Protein AF-A0A9D1YDI5-F1 (afdb_monomer_lite)

Structure (mmCIF, N/CA/C/O backbone):
data_AF-A0A9D1YDI5-F1
#
_entry.id   AF-A0A9D1YDI5-F1
#
loop_
_atom_site.group_PDB
_atom_site.id
_atom_site.type_symbol
_atom_site.label_atom_id
_atom_site.label_alt_id
_atom_site.label_comp_id
_atom_site.label_asym_id
_atom_site.label_entity_id
_atom_site.label_seq_id
_atom_site.pdbx_PDB_ins_code
_atom_site.Cartn_x
_atom_site.Cartn_y
_atom_site.Cartn_z
_atom_site.occupancy
_atom_site.B_iso_or_equiv
_atom_site.auth_seq_id
_atom_site.auth_comp_id
_atom_site.auth_asym_id
_atom_site.auth_atom_id
_atom_site.pdbx_PDB_model_num
ATOM 1 N N . GLN A 1 1 ? 0.842 -16.004 -29.247 1.00 74.31 1 GLN A N 1
ATOM 2 C CA . GLN A 1 1 ? 0.035 -15.748 -30.464 1.00 74.31 1 GLN A CA 1
ATOM 3 C C . GLN A 1 1 ? -0.583 -17.039 -31.002 1.00 74.31 1 GLN A C 1
ATOM 5 O O . GLN A 1 1 ? -1.794 -17.055 -31.168 1.00 74.31 1 GLN A O 1
ATOM 10 N N . ILE A 1 2 ? 0.192 -18.125 -31.154 1.00 81.88 2 ILE A N 1
ATOM 11 C CA . ILE A 1 2 ? -0.298 -19.448 -31.604 1.00 81.88 2 ILE A CA 1
ATOM 12 C C . ILE A 1 2 ? -1.486 -19.961 -30.780 1.00 81.88 2 ILE A C 1
ATOM 14 O O . ILE A 1 2 ? -2.523 -20.282 -31.344 1.00 81.88 2 ILE A O 1
ATOM 18 N N . SER A 1 3 ? -1.394 -19.921 -29.447 1.00 82.94 3 SER A N 1
ATOM 19 C CA . SER A 1 3 ? -2.496 -20.338 -28.564 1.00 82.94 3 SER A CA 1
ATOM 20 C C . SER A 1 3 ? -3.807 -19.572 -28.811 1.00 82.94 3 SER A C 1
ATOM 22 O O . SER A 1 3 ? -4.867 -20.183 -28.880 1.00 82.94 3 SER A O 1
ATOM 24 N N . ASN A 1 4 ? -3.753 -18.253 -29.033 1.00 85.00 4 ASN A N 1
ATOM 25 C CA . ASN A 1 4 ? -4.958 -17.466 -29.326 1.00 85.00 4 ASN A CA 1
ATOM 26 C C . ASN A 1 4 ? -5.521 -17.789 -30.719 1.00 85.00 4 ASN A C 1
ATOM 28 O O . ASN A 1 4 ? -6.734 -17.803 -30.903 1.00 85.00 4 ASN A O 1
ATOM 32 N N . ALA A 1 5 ? -4.649 -18.067 -31.690 1.00 84.38 5 ALA A N 1
ATOM 33 C CA . ALA A 1 5 ? -5.043 -18.472 -33.035 1.00 84.38 5 ALA A CA 1
ATOM 34 C C . ALA A 1 5 ? -5.681 -19.873 -33.055 1.00 84.38 5 ALA A C 1
ATOM 36 O O . ALA A 1 5 ? -6.636 -20.091 -33.800 1.00 84.38 5 ALA A O 1
ATOM 37 N N . ALA A 1 6 ? -5.187 -20.793 -32.222 1.00 87.88 6 ALA A N 1
ATOM 38 C CA . ALA A 1 6 ? -5.774 -22.114 -32.016 1.00 87.88 6 ALA A CA 1
ATOM 39 C C . ALA A 1 6 ? -7.117 -22.011 -31.282 1.00 87.88 6 ALA A C 1
ATOM 41 O O . ALA A 1 6 ? -8.089 -22.627 -31.704 1.00 87.88 6 ALA A O 1
ATOM 42 N N . LEU A 1 7 ? -7.210 -21.167 -30.248 1.00 87.69 7 LEU A N 1
ATOM 43 C CA . LEU A 1 7 ? -8.457 -20.929 -29.518 1.00 87.69 7 LEU A CA 1
ATOM 44 C C . LEU A 1 7 ? -9.561 -20.360 -30.422 1.00 87.69 7 LEU A C 1
ATOM 46 O O . LEU A 1 7 ? -10.699 -20.808 -30.369 1.00 87.69 7 LEU A O 1
ATOM 50 N N . ALA A 1 8 ? -9.237 -19.385 -31.275 1.00 85.25 8 ALA A N 1
ATOM 51 C CA . ALA A 1 8 ? -10.220 -18.806 -32.191 1.00 85.25 8 ALA A CA 1
ATOM 52 C C . ALA A 1 8 ? -10.816 -19.859 -33.145 1.00 85.25 8 ALA A C 1
ATOM 54 O O . ALA A 1 8 ? -12.008 -19.823 -33.439 1.00 85.25 8 ALA A O 1
ATOM 55 N N . ARG A 1 9 ? -9.998 -20.818 -33.592 1.00 87.75 9 ARG A N 1
ATOM 56 C CA . ARG A 1 9 ? -10.434 -21.929 -34.446 1.00 87.75 9 ARG A CA 1
ATOM 57 C C . ARG A 1 9 ? -11.166 -23.006 -33.661 1.00 87.75 9 ARG A C 1
ATOM 59 O O . ARG A 1 9 ? -12.155 -23.528 -34.158 1.00 87.75 9 ARG A O 1
ATOM 66 N N . SER A 1 10 ? -10.753 -23.297 -32.427 1.00 88.50 10 SER A N 1
ATOM 67 C CA . SER A 1 10 ? -11.439 -24.286 -31.593 1.00 88.50 10 SER A CA 1
ATOM 68 C C . SER A 1 10 ? -12.870 -23.857 -31.266 1.00 88.50 10 SER A C 1
ATOM 70 O O . SER A 1 10 ? -13.772 -24.688 -31.280 1.00 88.50 10 SER A O 1
ATOM 72 N N . VAL A 1 11 ? -13.104 -22.555 -31.075 1.00 88.56 11 VAL A N 1
ATOM 73 C CA . VAL A 1 11 ? -14.459 -22.009 -30.917 1.00 88.56 11 VAL A CA 1
ATOM 74 C C . VAL A 1 11 ? -15.347 -22.357 -32.112 1.00 88.56 11 VAL A C 1
ATOM 76 O O . VAL A 1 11 ? -16.484 -22.757 -31.905 1.00 88.56 11 VAL A O 1
ATOM 79 N N . ILE A 1 12 ? -14.830 -22.284 -33.341 1.00 87.38 12 ILE A N 1
ATOM 80 C CA . ILE A 1 12 ? -15.575 -22.660 -34.553 1.00 87.38 12 ILE A CA 1
ATOM 81 C C . ILE A 1 12 ? -15.715 -24.188 -34.649 1.00 87.38 12 ILE A C 1
ATOM 83 O O . ILE A 1 12 ? -16.811 -24.699 -34.851 1.00 87.38 12 ILE A O 1
ATOM 87 N N . ALA A 1 13 ? -14.621 -24.927 -34.445 1.00 88.12 13 ALA A N 1
ATOM 88 C CA . ALA A 1 13 ? -14.544 -26.390 -34.536 1.00 88.12 13 ALA A CA 1
ATOM 89 C C . ALA A 1 13 ? -15.562 -27.136 -33.653 1.00 88.12 13 ALA A C 1
ATOM 91 O O . ALA A 1 13 ? -16.022 -28.232 -34.007 1.00 88.12 13 ALA A O 1
ATOM 92 N N . TYR A 1 14 ? -15.886 -26.550 -32.498 1.00 87.25 14 TYR A N 1
ATOM 93 C CA . TYR A 1 14 ? -16.774 -27.117 -31.483 1.00 87.25 14 TYR A CA 1
ATOM 94 C C . TYR A 1 14 ? -18.086 -26.339 -31.308 1.00 87.25 14 TYR A C 1
ATOM 96 O O . TYR A 1 14 ? -18.857 -26.660 -30.409 1.00 87.25 14 TYR A O 1
ATOM 104 N N . ASN A 1 15 ? -18.377 -25.353 -32.160 1.00 86.25 15 ASN A N 1
ATOM 105 C CA . ASN A 1 15 ? -19.683 -24.700 -32.168 1.00 86.25 15 ASN A CA 1
ATOM 106 C C . ASN A 1 15 ? -20.681 -25.543 -32.971 1.00 86.25 15 ASN A C 1
ATOM 108 O O . ASN A 1 15 ? -20.589 -25.613 -34.193 1.00 86.25 15 ASN A O 1
ATOM 112 N N . GLU A 1 16 ? -21.645 -26.170 -32.299 1.00 84.25 16 GLU A N 1
ATOM 113 C CA . GLU A 1 16 ? -22.657 -27.035 -32.924 1.00 84.25 16 GLU A CA 1
ATOM 114 C C . GLU A 1 16 ? -23.528 -26.314 -33.963 1.00 84.25 16 GLU A C 1
ATOM 116 O O . GLU A 1 16 ? -23.987 -26.956 -34.907 1.00 84.25 16 GLU A O 1
ATOM 121 N N . ASN A 1 17 ? -23.666 -24.990 -33.853 1.00 84.94 17 ASN A N 1
ATOM 122 C CA . ASN A 1 17 ? -24.442 -24.162 -34.778 1.00 84.94 17 ASN A CA 1
ATOM 123 C C . ASN A 1 17 ? -23.665 -23.788 -36.058 1.00 84.94 17 ASN A C 1
ATOM 125 O O . ASN A 1 17 ? -24.221 -23.178 -36.968 1.00 84.94 17 ASN A O 1
ATOM 129 N N . SER A 1 18 ? -22.376 -24.140 -36.154 1.00 83.75 18 SER A N 1
ATOM 130 C CA . SER A 1 18 ? -21.551 -23.891 -37.346 1.00 83.75 18 SER A CA 1
ATOM 131 C C . SER A 1 18 ? -21.699 -24.990 -38.406 1.00 83.75 18 SER A C 1
ATOM 133 O O . SER A 1 18 ? -21.933 -26.162 -38.096 1.00 83.75 18 SER A O 1
ATOM 135 N N . GLN A 1 19 ? -21.496 -24.626 -39.677 1.00 88.75 19 GLN A N 1
ATOM 136 C CA . GLN A 1 19 ? -21.582 -25.558 -40.807 1.00 88.75 19 GLN A CA 1
ATOM 137 C C . GLN A 1 19 ? -20.583 -26.717 -40.661 1.00 88.75 19 GLN A C 1
ATOM 139 O O . GLN A 1 19 ? -19.462 -26.535 -40.187 1.00 88.75 19 GLN A O 1
ATOM 144 N N . ALA A 1 20 ? -20.974 -27.928 -41.073 1.00 88.19 20 ALA A N 1
ATOM 145 C CA . ALA A 1 20 ? -20.161 -29.134 -40.876 1.00 88.19 20 ALA A CA 1
ATOM 146 C C . ALA A 1 20 ? -18.769 -29.042 -41.529 1.00 88.19 20 ALA A C 1
ATOM 148 O O . ALA A 1 20 ? -17.781 -29.419 -40.901 1.00 88.19 20 ALA A O 1
ATOM 149 N N . GLU A 1 21 ? -18.686 -28.485 -42.740 1.00 89.25 21 GLU A N 1
ATOM 150 C CA . GLU A 1 21 ? -17.420 -28.277 -43.458 1.00 89.25 21 GLU A CA 1
ATOM 151 C C . GLU A 1 21 ? -16.504 -27.288 -42.726 1.00 89.25 21 GLU A C 1
ATOM 153 O O . GLU A 1 21 ? -15.317 -27.552 -42.540 1.00 89.25 21 GLU A O 1
ATOM 158 N N . GLU A 1 22 ? -17.060 -26.182 -42.223 1.00 86.25 22 GLU A N 1
ATOM 159 C CA . GLU A 1 22 ? -16.294 -25.184 -41.471 1.00 86.25 22 GLU A CA 1
ATOM 160 C C . GLU A 1 22 ? -15.774 -25.734 -40.143 1.00 86.25 22 GLU A C 1
ATOM 162 O O . GLU A 1 22 ? -14.654 -25.417 -39.742 1.00 86.25 22 GLU A O 1
ATOM 167 N N . ARG A 1 23 ? -16.565 -26.580 -39.470 1.00 89.25 23 ARG A N 1
ATOM 168 C CA . ARG A 1 23 ? -16.128 -27.269 -38.251 1.00 89.25 23 ARG A CA 1
ATOM 169 C C . ARG A 1 23 ? -14.977 -28.218 -38.537 1.00 89.25 23 ARG A C 1
ATOM 171 O O . ARG A 1 23 ? -14.012 -28.221 -37.778 1.00 89.25 23 ARG A O 1
ATOM 178 N N . GLN A 1 24 ? -15.068 -29.004 -39.608 1.00 90.75 24 GLN A N 1
ATOM 179 C CA . GLN A 1 24 ? -14.020 -29.952 -39.980 1.00 90.75 24 GLN A CA 1
ATOM 180 C C . GLN A 1 24 ? -12.715 -29.228 -40.330 1.00 90.75 24 GLN A C 1
ATOM 182 O O . GLN A 1 24 ? -11.676 -29.548 -39.758 1.00 90.75 24 GLN A O 1
ATOM 187 N N . GLN A 1 25 ? -12.787 -28.181 -41.156 1.00 89.88 25 GLN A N 1
ATOM 188 C CA . GLN A 1 25 ? -11.622 -27.358 -41.473 1.00 89.88 25 GLN A CA 1
ATOM 189 C C . GLN A 1 25 ? -11.006 -26.743 -40.207 1.00 89.88 25 GLN A C 1
ATOM 191 O O . GLN A 1 25 ? -9.796 -26.790 -40.003 1.00 89.88 25 GLN A O 1
ATOM 196 N N . ALA A 1 26 ? -11.832 -26.189 -39.317 1.00 88.38 26 ALA A N 1
ATOM 197 C CA . ALA A 1 26 ? -11.341 -25.599 -38.079 1.00 88.38 26 ALA A CA 1
ATOM 198 C C . ALA A 1 26 ? -10.681 -26.634 -37.148 1.00 88.38 26 ALA A C 1
ATOM 200 O O . ALA A 1 26 ? -9.719 -26.288 -36.465 1.00 88.38 26 ALA A O 1
ATOM 201 N N . ARG A 1 27 ? -11.146 -27.894 -37.127 1.00 90.88 27 ARG A N 1
ATOM 202 C CA . ARG A 1 27 ? -10.504 -28.990 -36.373 1.00 90.88 27 ARG A CA 1
ATOM 203 C C . ARG A 1 27 ? -9.116 -29.303 -36.916 1.00 90.88 27 ARG A C 1
ATOM 205 O O . ARG A 1 27 ? -8.163 -29.302 -36.144 1.00 90.88 27 ARG A O 1
ATOM 212 N N . GLU A 1 28 ? -8.994 -29.474 -38.228 1.00 92.56 28 GLU A N 1
ATOM 213 C CA . GLU A 1 28 ? -7.713 -29.739 -38.895 1.00 92.56 28 GLU A CA 1
ATOM 214 C C . GLU A 1 28 ? -6.712 -28.599 -38.665 1.00 92.56 28 GLU A C 1
ATOM 216 O O . GLU A 1 28 ? -5.538 -28.831 -38.365 1.00 92.56 28 GLU A O 1
ATOM 221 N N . GLU A 1 29 ? -7.175 -27.347 -38.720 1.00 90.44 29 GLU A N 1
ATOM 222 C CA . GLU A 1 29 ? -6.331 -26.188 -38.424 1.00 90.44 29 GLU A CA 1
ATOM 223 C C . GLU A 1 29 ? -5.912 -26.135 -36.940 1.00 90.44 29 GLU A C 1
ATOM 225 O O . GLU A 1 29 ? -4.788 -25.731 -36.640 1.00 90.44 29 GLU A O 1
ATOM 230 N N . VAL A 1 30 ? -6.769 -26.553 -35.998 1.00 90.12 30 VAL A N 1
ATOM 231 C CA . VAL A 1 30 ? -6.418 -26.648 -34.565 1.00 90.12 30 VAL A CA 1
ATOM 232 C C . VAL A 1 30 ? -5.377 -27.738 -34.320 1.00 90.12 30 VAL A C 1
ATOM 234 O O . VAL A 1 30 ? -4.401 -27.488 -33.613 1.00 90.12 30 VAL A O 1
ATOM 237 N N . GLU A 1 31 ? -5.553 -28.920 -34.910 1.00 92.12 31 GLU A N 1
ATOM 238 C CA . GLU A 1 31 ? -4.596 -30.029 -34.814 1.00 92.12 31 GLU A CA 1
ATOM 239 C C . GLU A 1 31 ? -3.239 -29.635 -35.401 1.00 92.12 31 GLU A C 1
ATOM 241 O O . GLU A 1 31 ? -2.196 -29.817 -34.768 1.00 92.12 31 GLU A O 1
ATOM 246 N N . THR A 1 32 ? -3.256 -28.987 -36.567 1.00 91.62 32 THR A N 1
ATOM 247 C CA . THR A 1 32 ? -2.043 -28.478 -37.210 1.00 91.62 32 THR A CA 1
ATOM 248 C C . THR A 1 32 ? -1.345 -27.447 -36.325 1.00 91.62 32 THR A C 1
ATOM 250 O O . THR A 1 32 ? -0.137 -27.531 -36.107 1.00 91.62 32 THR A O 1
ATOM 253 N N . LEU A 1 33 ? -2.087 -26.503 -35.739 1.00 90.19 33 LEU A N 1
ATOM 254 C CA . LEU A 1 33 ? -1.522 -25.526 -34.808 1.00 90.19 33 LEU A CA 1
ATOM 255 C C . LEU A 1 33 ? -0.945 -26.167 -33.540 1.00 90.19 33 LEU A C 1
ATOM 257 O O . LEU A 1 33 ? 0.057 -25.669 -33.021 1.00 90.19 33 LEU A O 1
ATOM 261 N N . ALA A 1 34 ? -1.530 -27.258 -33.043 1.00 90.00 34 ALA A N 1
ATOM 262 C CA . ALA A 1 34 ? -0.987 -27.997 -31.906 1.00 90.00 34 ALA A CA 1
ATOM 263 C C . ALA A 1 34 ? 0.382 -28.615 -32.245 1.00 90.00 34 ALA A C 1
ATOM 265 O O . ALA A 1 34 ? 1.334 -28.446 -31.480 1.00 90.00 34 ALA A O 1
ATOM 266 N N . ILE A 1 35 ? 0.512 -29.232 -33.425 1.00 90.06 35 ILE A N 1
ATOM 267 C CA . ILE A 1 35 ? 1.784 -29.782 -33.922 1.00 90.06 35 ILE A CA 1
ATOM 268 C C . ILE A 1 35 ? 2.817 -28.665 -34.111 1.00 90.06 35 ILE A C 1
ATOM 270 O O . ILE A 1 35 ? 3.935 -28.754 -33.600 1.00 90.06 35 ILE A O 1
ATOM 274 N N . LEU A 1 36 ? 2.437 -27.581 -34.793 1.00 89.06 36 LEU A N 1
ATOM 275 C CA . LEU A 1 36 ? 3.323 -26.444 -35.051 1.00 89.06 36 LEU A CA 1
ATOM 276 C C . LEU A 1 36 ? 3.787 -25.764 -33.757 1.00 89.06 36 LEU A C 1
ATOM 278 O O . LEU A 1 36 ? 4.912 -25.279 -33.695 1.00 89.06 36 LEU A O 1
ATOM 282 N N . THR A 1 37 ? 2.964 -25.764 -32.704 1.00 87.50 37 THR A N 1
ATOM 283 C CA . THR A 1 37 ? 3.373 -25.271 -31.379 1.00 87.50 37 THR A CA 1
ATOM 284 C C . THR A 1 37 ? 4.491 -26.129 -30.784 1.00 87.50 37 THR A C 1
ATOM 286 O O . THR A 1 37 ? 5.450 -25.583 -30.241 1.00 87.50 37 THR A O 1
ATOM 289 N N . GLY A 1 38 ? 4.398 -27.457 -30.903 1.00 87.25 38 GLY A N 1
ATOM 290 C CA . GLY A 1 38 ? 5.459 -28.369 -30.469 1.00 87.25 38 GLY A CA 1
ATOM 291 C C . GLY A 1 38 ? 6.766 -28.136 -31.230 1.00 87.25 38 GLY A C 1
ATOM 292 O O . GLY A 1 38 ? 7.827 -28.046 -30.615 1.00 87.25 38 GLY A O 1
ATOM 293 N N . LEU A 1 39 ? 6.680 -27.948 -32.551 1.00 88.06 39 LEU A N 1
ATOM 294 C CA . LEU A 1 39 ? 7.837 -27.633 -33.396 1.00 88.06 39 LEU A CA 1
ATOM 295 C C . LEU A 1 39 ? 8.448 -26.262 -33.074 1.00 88.06 39 LEU A C 1
ATOM 297 O O . LEU A 1 39 ? 9.666 -26.134 -33.066 1.00 88.06 39 LEU A O 1
ATOM 301 N N . GLU A 1 40 ? 7.636 -25.248 -32.762 1.00 87.69 40 GLU A N 1
ATOM 302 C CA . GLU A 1 40 ? 8.131 -23.930 -32.338 1.00 87.69 40 GLU A CA 1
ATOM 303 C C . GLU A 1 40 ? 8.926 -24.039 -31.029 1.00 87.69 40 GLU A C 1
ATOM 305 O O . GLU A 1 40 ? 9.991 -23.440 -30.912 1.00 87.69 40 GLU A O 1
ATOM 310 N N . ILE A 1 41 ? 8.459 -24.834 -30.060 1.00 86.31 41 ILE A N 1
ATOM 311 C CA . ILE A 1 41 ? 9.183 -25.074 -28.800 1.00 86.31 41 ILE A CA 1
ATOM 312 C C . ILE A 1 41 ? 10.512 -25.793 -29.067 1.00 86.31 41 ILE A C 1
ATOM 314 O O . ILE A 1 41 ? 11.542 -25.413 -28.511 1.00 86.31 41 ILE A O 1
ATOM 318 N N . ASP A 1 42 ? 10.508 -26.812 -29.928 1.00 88.00 42 ASP A N 1
ATOM 319 C CA . ASP A 1 42 ? 11.710 -27.597 -30.229 1.00 88.00 42 ASP A CA 1
ATOM 320 C C . ASP A 1 42 ? 12.675 -26.898 -31.204 1.00 88.00 42 ASP A C 1
ATOM 322 O O . ASP A 1 42 ? 13.845 -27.272 -31.294 1.00 88.00 42 ASP A O 1
ATOM 326 N N . SER A 1 43 ? 12.239 -25.821 -31.868 1.00 87.19 43 SER A N 1
ATOM 327 C CA . SER A 1 43 ? 13.095 -24.974 -32.711 1.00 87.19 43 SER A CA 1
ATOM 328 C C . SER A 1 43 ? 14.283 -24.381 -31.952 1.00 87.19 43 SER A C 1
ATOM 330 O O . SER A 1 43 ? 15.343 -24.177 -32.537 1.00 87.19 43 SER A O 1
ATOM 332 N N . ALA A 1 44 ? 14.159 -24.192 -30.632 1.00 81.50 44 ALA A N 1
ATOM 333 C CA . ALA A 1 44 ? 15.267 -23.769 -29.777 1.00 81.50 44 ALA A CA 1
ATOM 334 C C . ALA A 1 44 ? 16.403 -24.810 -29.715 1.00 81.50 44 ALA A C 1
ATOM 336 O O . ALA A 1 44 ? 17.542 -24.457 -29.424 1.00 81.50 44 ALA A O 1
ATOM 337 N N . LYS A 1 45 ? 16.101 -26.086 -29.995 1.00 84.94 45 LYS A N 1
ATOM 338 C CA . LYS A 1 45 ? 17.075 -27.185 -30.038 1.00 84.94 45 LYS A CA 1
ATOM 339 C C . LYS A 1 45 ? 17.522 -27.517 -31.457 1.00 84.94 45 LYS A C 1
ATOM 341 O O . LYS A 1 45 ? 18.695 -27.799 -31.668 1.00 84.94 45 LYS A O 1
ATOM 346 N N . SER A 1 46 ? 16.595 -27.514 -32.415 1.00 83.06 46 SER A N 1
ATOM 347 C CA . SER A 1 46 ? 16.875 -27.891 -33.808 1.00 83.06 46 SER A CA 1
ATOM 348 C C . SER A 1 46 ? 17.383 -26.732 -34.672 1.00 83.06 46 SER A C 1
ATOM 350 O O . SER A 1 46 ? 17.948 -26.970 -35.736 1.00 83.06 46 SER A O 1
ATOM 352 N N . GLY A 1 47 ? 17.173 -25.482 -34.247 1.00 84.06 47 GLY A N 1
ATOM 353 C CA . GLY A 1 47 ? 17.489 -24.274 -35.015 1.00 84.06 47 GLY A CA 1
ATOM 354 C C . GLY A 1 47 ? 16.543 -24.004 -36.194 1.00 84.06 47 GLY A C 1
ATOM 355 O O . GLY A 1 47 ? 16.719 -23.007 -36.892 1.00 84.06 47 GLY A O 1
ATOM 356 N N . VAL A 1 48 ? 15.538 -24.858 -36.429 1.00 84.25 48 VAL A N 1
ATOM 357 C CA . VAL A 1 48 ? 14.595 -24.737 -37.552 1.00 84.25 48 VAL A CA 1
ATOM 358 C C . VAL A 1 48 ? 13.235 -24.276 -37.043 1.00 84.25 48 VAL A C 1
ATOM 360 O O . VAL A 1 48 ? 12.579 -24.971 -36.269 1.00 84.25 48 VAL A O 1
ATOM 363 N N . LYS A 1 49 ? 12.794 -23.104 -37.504 1.00 85.25 49 LYS A N 1
ATOM 364 C CA . LYS A 1 49 ? 11.520 -22.503 -37.106 1.00 85.25 49 LYS A CA 1
ATOM 365 C C . LYS A 1 49 ? 10.387 -22.873 -38.081 1.00 85.25 49 LYS A C 1
ATOM 367 O O . LYS A 1 49 ? 10.567 -22.676 -39.283 1.00 85.25 49 LYS A O 1
ATOM 372 N N . PRO A 1 50 ? 9.226 -23.368 -37.610 1.00 85.38 50 PRO A N 1
ATOM 373 C CA . PRO A 1 50 ? 8.076 -23.635 -38.475 1.00 85.38 50 PRO A CA 1
ATOM 374 C C . PRO A 1 50 ? 7.449 -22.343 -39.030 1.00 85.38 50 PRO A C 1
ATOM 376 O O . PRO A 1 50 ? 7.389 -21.322 -38.341 1.00 85.38 50 PRO A O 1
ATOM 379 N N . ASP A 1 51 ? 6.925 -22.386 -40.261 1.00 84.38 51 ASP A N 1
ATOM 380 C CA . ASP A 1 51 ? 6.178 -21.255 -40.828 1.00 84.38 51 ASP A CA 1
ATOM 381 C C . ASP A 1 51 ? 4.744 -21.209 -40.278 1.00 84.38 51 ASP A C 1
ATOM 383 O O . ASP A 1 51 ? 3.911 -22.080 -40.529 1.00 84.38 51 ASP A O 1
ATOM 387 N N . LEU A 1 52 ? 4.460 -20.157 -39.513 1.00 84.19 52 LEU A N 1
ATOM 388 C CA . LEU A 1 52 ? 3.178 -19.917 -38.852 1.00 84.19 52 LEU A CA 1
ATOM 389 C C . LEU A 1 52 ? 2.341 -18.840 -39.562 1.00 84.19 52 LEU A C 1
ATOM 391 O O . LEU A 1 52 ? 1.215 -18.552 -39.143 1.00 84.19 52 LEU A O 1
ATOM 395 N N . SER A 1 53 ? 2.869 -18.239 -40.631 1.00 83.44 53 SER A N 1
ATOM 396 C CA . SER A 1 53 ? 2.238 -17.138 -41.370 1.00 83.44 53 SER A CA 1
ATOM 397 C C . SER A 1 53 ? 0.810 -17.449 -41.849 1.00 83.44 53 SER A C 1
ATOM 399 O O . SER A 1 53 ? -0.053 -16.578 -41.689 1.00 83.44 53 SER A O 1
ATOM 401 N N . PRO A 1 54 ? 0.493 -18.672 -42.337 1.00 82.44 54 PRO A N 1
ATOM 402 C CA . PRO A 1 54 ? -0.868 -19.026 -42.752 1.00 82.44 54 PRO A CA 1
ATOM 403 C C . PRO A 1 54 ? -1.896 -18.952 -41.613 1.00 82.44 54 PRO A C 1
ATOM 405 O O . PRO A 1 54 ? -3.077 -18.701 -41.850 1.00 82.44 54 PRO A O 1
ATOM 408 N N . TYR A 1 55 ? -1.452 -19.138 -40.366 1.00 78.31 55 TYR A N 1
ATOM 409 C CA . TYR A 1 55 ? -2.336 -19.284 -39.210 1.00 78.31 55 TYR A CA 1
ATOM 410 C C . TYR A 1 55 ? -2.396 -18.050 -38.306 1.00 78.31 55 TYR A C 1
ATOM 412 O O . TYR A 1 55 ? -3.402 -17.858 -37.612 1.00 78.31 55 TYR A O 1
ATOM 420 N N . LEU A 1 56 ? -1.338 -17.229 -38.308 1.00 74.88 56 LEU A N 1
ATOM 421 C CA . LEU A 1 56 ? -1.166 -16.060 -37.433 1.00 74.88 56 LEU A CA 1
ATOM 422 C C . LEU A 1 56 ? -1.509 -14.712 -38.094 1.00 74.88 56 LEU A C 1
ATOM 424 O O . LEU A 1 56 ? -1.428 -13.674 -37.436 1.00 74.88 56 LEU A O 1
ATOM 428 N N . GLY A 1 57 ? -1.908 -14.707 -39.369 1.00 63.81 57 GLY A N 1
ATOM 429 C CA . GLY A 1 57 ? -2.367 -13.507 -40.076 1.00 63.81 57 GLY A CA 1
ATOM 430 C C . GLY A 1 57 ? -3.712 -12.960 -39.573 1.00 63.81 57 GLY A C 1
ATOM 431 O O . GLY A 1 57 ? -4.435 -13.618 -38.824 1.00 63.81 57 GLY A O 1
ATOM 432 N N . LYS A 1 58 ? -4.073 -11.737 -40.006 1.00 56.53 58 LYS A N 1
ATOM 433 C CA . LYS A 1 58 ? -5.394 -11.130 -39.747 1.00 56.53 58 LYS A CA 1
ATOM 434 C C . LYS A 1 58 ? -6.483 -12.100 -40.217 1.00 56.53 58 LYS A C 1
ATOM 436 O O . LYS A 1 58 ? -6.696 -12.243 -41.418 1.00 56.53 58 LYS A O 1
ATOM 441 N N . SER A 1 59 ? -7.132 -12.775 -39.270 1.00 50.66 59 SER A N 1
ATOM 442 C CA . SER A 1 59 ? -8.219 -13.715 -39.546 1.00 50.66 59 SER A CA 1
ATOM 443 C C . SER A 1 59 ? -9.246 -13.082 -40.490 1.00 50.66 59 SER A C 1
ATOM 445 O O . SER A 1 59 ? -9.740 -11.986 -40.223 1.00 50.66 59 SER A O 1
ATOM 447 N N . ARG A 1 60 ? -9.560 -13.771 -41.596 1.00 47.00 60 ARG A N 1
ATOM 448 C CA . ARG A 1 60 ? -10.646 -13.403 -42.525 1.00 47.00 60 ARG A CA 1
ATOM 449 C C . ARG A 1 60 ? -12.039 -13.605 -41.913 1.00 47.00 60 ARG A C 1
ATOM 451 O O . ARG A 1 60 ? -12.994 -13.030 -42.418 1.00 47.00 60 ARG A O 1
ATOM 458 N N . LYS A 1 61 ? -12.157 -14.394 -40.839 1.00 52.53 61 LYS A N 1
ATOM 459 C CA . LYS A 1 61 ? -13.394 -14.598 -40.068 1.00 52.53 61 LYS A CA 1
ATOM 460 C C . LYS A 1 61 ? -13.329 -13.753 -38.790 1.00 52.53 61 LYS A C 1
ATOM 462 O O . LYS A 1 61 ? -12.239 -13.570 -38.251 1.00 52.53 61 LYS A O 1
ATOM 467 N N . GLY A 1 62 ? -14.460 -13.180 -38.376 1.00 58.06 62 GLY A N 1
ATOM 468 C CA . GLY A 1 62 ? -14.586 -12.101 -37.385 1.00 58.06 62 GLY A CA 1
ATOM 469 C C . GLY A 1 62 ? -13.723 -12.213 -36.118 1.00 58.06 62 GLY A C 1
ATOM 470 O O . GLY A 1 62 ? -13.264 -13.282 -35.719 1.00 58.06 62 GLY A O 1
ATOM 471 N N . LYS A 1 63 ? -13.477 -11.067 -35.472 1.00 69.50 63 LYS A N 1
ATOM 472 C CA . LYS A 1 63 ? -12.715 -11.009 -34.217 1.00 69.50 63 LYS A CA 1
ATOM 473 C C . LYS A 1 63 ? -13.445 -11.826 -33.147 1.00 69.50 63 LYS A C 1
ATOM 475 O O . LYS A 1 63 ? -14.558 -11.468 -32.783 1.00 69.50 63 LYS A O 1
ATOM 480 N N . ASN A 1 64 ? -12.796 -12.867 -32.627 1.00 84.44 64 ASN A N 1
ATOM 481 C CA . ASN A 1 64 ? -13.319 -13.659 -31.516 1.00 84.44 64 ASN A CA 1
ATOM 482 C C . ASN A 1 64 ? -13.663 -12.740 -30.326 1.00 84.44 64 ASN A C 1
ATOM 484 O O . ASN A 1 64 ? -12.815 -11.960 -29.863 1.00 84.44 64 ASN A O 1
ATOM 488 N N . LEU A 1 65 ? -14.909 -12.802 -29.860 1.00 89.50 65 LEU A N 1
ATOM 489 C CA . LEU A 1 65 ? -15.447 -11.867 -28.868 1.00 89.50 65 LEU A CA 1
ATOM 490 C C . LEU A 1 65 ? -14.801 -12.075 -27.497 1.00 89.50 65 LEU A C 1
ATOM 492 O O . LEU A 1 65 ? -14.466 -11.101 -26.820 1.00 89.50 65 LEU A O 1
ATOM 496 N N . PHE A 1 66 ? -14.528 -13.329 -27.125 1.00 89.94 66 PHE A N 1
ATOM 497 C CA . PHE A 1 66 ? -13.839 -13.663 -25.877 1.00 89.94 66 PHE A CA 1
ATOM 498 C C . PHE A 1 66 ? -12.414 -13.099 -25.849 1.00 89.94 66 PHE A C 1
ATOM 500 O O . PHE A 1 66 ? -12.005 -12.465 -24.875 1.00 89.94 66 PHE A O 1
ATOM 507 N N . LEU A 1 67 ? -11.654 -13.273 -26.933 1.00 87.62 67 LEU A N 1
ATOM 508 C CA . LEU A 1 67 ? -10.312 -12.705 -27.051 1.00 87.62 67 LEU A CA 1
ATOM 509 C C . LEU A 1 67 ? -10.351 -11.176 -27.046 1.00 87.62 67 LEU A C 1
ATOM 511 O O . LEU A 1 67 ? -9.515 -10.555 -26.395 1.00 87.62 67 LEU A O 1
ATOM 515 N N . THR A 1 68 ? -11.334 -10.568 -27.715 1.00 88.12 68 THR A N 1
ATOM 516 C CA . THR A 1 68 ? -11.532 -9.111 -27.694 1.00 88.12 68 THR A CA 1
ATOM 517 C C . THR A 1 68 ? -11.751 -8.615 -26.264 1.00 88.12 68 THR A C 1
ATOM 519 O O . THR A 1 68 ? -11.025 -7.729 -25.816 1.00 88.12 68 THR A O 1
ATOM 522 N N . TYR A 1 69 ? -12.659 -9.243 -25.511 1.00 89.25 69 TYR A N 1
ATOM 523 C CA . TYR A 1 69 ? -12.874 -8.949 -24.094 1.00 89.25 69 TYR A CA 1
ATOM 524 C C . TYR A 1 69 ? -11.594 -9.123 -23.262 1.00 89.25 69 TYR A C 1
ATOM 526 O O . TYR A 1 69 ? -11.206 -8.215 -22.526 1.00 89.25 69 TYR A O 1
ATOM 534 N N . LYS A 1 70 ? -10.880 -10.246 -23.429 1.00 88.06 70 LYS A N 1
ATOM 535 C CA . LYS A 1 70 ? -9.613 -10.523 -22.734 1.00 88.06 70 LYS A CA 1
ATOM 536 C C . LYS A 1 70 ? -8.578 -9.420 -22.973 1.00 88.06 70 LYS A C 1
ATOM 538 O O . LYS A 1 70 ? -7.952 -8.949 -22.027 1.00 88.06 70 LYS A O 1
ATOM 543 N N . TYR A 1 71 ? -8.415 -8.968 -24.216 1.00 86.25 71 TYR A N 1
ATOM 544 C CA . TYR A 1 71 ? -7.474 -7.896 -24.544 1.00 86.25 71 TYR A CA 1
ATOM 545 C C . TYR A 1 71 ? -7.868 -6.542 -23.943 1.00 86.25 71 TYR A C 1
ATOM 547 O O . TYR A 1 71 ? -6.978 -5.780 -23.555 1.00 86.25 71 TYR A O 1
ATOM 555 N N . LEU A 1 72 ? -9.170 -6.246 -23.849 1.00 86.56 72 LEU A N 1
ATOM 556 C CA . LEU A 1 72 ? -9.672 -5.033 -23.198 1.00 86.56 72 LEU A CA 1
ATOM 557 C C . LEU A 1 72 ? -9.375 -5.051 -21.695 1.00 86.56 72 LEU A C 1
ATOM 559 O O . LEU A 1 72 ? -8.866 -4.062 -21.175 1.00 86.56 72 LEU A O 1
ATOM 563 N N . VAL A 1 73 ? -9.614 -6.178 -21.017 1.00 84.94 73 VAL A N 1
ATOM 564 C CA . VAL A 1 73 ? -9.345 -6.332 -19.576 1.00 84.94 73 VAL A CA 1
ATOM 565 C C . VAL A 1 73 ? -7.847 -6.285 -19.267 1.00 84.94 73 VAL A C 1
ATOM 567 O O . VAL A 1 73 ? -7.437 -5.612 -18.325 1.00 84.94 73 VAL A O 1
ATOM 570 N N . GLU A 1 74 ? -7.011 -6.931 -20.085 1.00 83.06 74 GLU A N 1
ATOM 571 C CA . GLU A 1 74 ? -5.550 -6.925 -19.918 1.00 83.06 74 GLU A CA 1
ATOM 572 C C . GLU A 1 74 ? -4.891 -5.588 -20.320 1.00 83.06 74 GLU A C 1
ATOM 574 O O . GLU A 1 74 ? -3.673 -5.447 -20.213 1.00 83.06 74 GLU A O 1
ATOM 579 N N . GLY A 1 75 ? -5.656 -4.607 -20.822 1.00 72.56 75 GLY A N 1
ATOM 580 C CA . GLY A 1 75 ? -5.118 -3.323 -21.288 1.00 72.56 75 GLY A CA 1
ATOM 581 C C . GLY A 1 75 ? -4.182 -3.448 -22.500 1.00 72.56 75 GLY A C 1
ATOM 582 O O . GLY A 1 75 ? -3.368 -2.557 -22.751 1.00 72.56 75 GLY A O 1
ATOM 583 N N . LYS A 1 76 ? -4.285 -4.563 -23.235 1.00 65.75 76 LYS A N 1
ATOM 584 C CA . LYS A 1 76 ? -3.497 -4.890 -24.436 1.00 65.75 76 LYS A CA 1
ATOM 585 C C . LYS A 1 76 ? -4.201 -4.499 -25.738 1.00 65.75 76 LYS A C 1
ATOM 587 O O . LYS A 1 76 ? -3.638 -4.694 -26.812 1.00 65.75 76 LYS A O 1
ATOM 592 N N . ALA A 1 77 ? -5.421 -3.970 -25.659 1.00 61.97 77 ALA A N 1
ATOM 593 C CA . ALA A 1 77 ? -6.074 -3.322 -26.791 1.00 61.97 77 ALA A CA 1
ATOM 594 C C . ALA A 1 77 ? -5.278 -2.078 -27.234 1.00 61.97 77 ALA A C 1
ATOM 596 O O . ALA A 1 77 ? -4.619 -1.440 -26.412 1.00 61.97 77 ALA A O 1
ATOM 597 N N . GLU A 1 78 ? -5.318 -1.741 -28.530 1.00 56.75 78 GLU A N 1
ATOM 598 C CA . GLU A 1 78 ? -4.609 -0.583 -29.095 1.00 56.75 78 GLU A CA 1
ATOM 599 C C . GLU A 1 78 ? -4.883 0.679 -28.260 1.00 56.75 78 GLU A C 1
ATOM 601 O O . GLU A 1 78 ? -6.001 1.201 -28.230 1.00 56.75 78 GLU A O 1
ATOM 606 N N . LYS A 1 79 ? -3.853 1.161 -27.550 1.00 51.69 79 LYS A N 1
ATOM 607 C CA . LYS A 1 79 ? -3.939 2.348 -26.696 1.00 51.69 79 LYS A CA 1
ATOM 608 C C . LYS A 1 79 ? -4.171 3.581 -27.568 1.00 51.69 79 LYS A C 1
ATOM 610 O O . LYS A 1 79 ? -3.226 4.192 -28.060 1.00 51.69 79 LYS A O 1
ATOM 615 N N . ARG A 1 80 ? -5.429 3.984 -27.744 1.00 52.91 80 ARG A N 1
ATOM 616 C CA . ARG A 1 80 ? -5.751 5.331 -28.237 1.00 52.91 80 ARG A CA 1
ATOM 617 C C . ARG A 1 80 ? -5.393 6.350 -27.148 1.00 52.91 80 ARG A C 1
ATOM 619 O O . ARG A 1 80 ? -5.687 6.128 -25.973 1.00 52.91 80 ARG A O 1
ATOM 626 N N . LYS A 1 81 ? -4.748 7.464 -27.517 1.00 39.97 81 LYS A N 1
ATOM 627 C CA . LYS A 1 81 ? -4.500 8.590 -26.596 1.00 39.97 81 LYS A CA 1
ATOM 628 C C . LYS A 1 81 ? -5.841 9.039 -25.984 1.00 39.97 81 LYS A C 1
ATOM 630 O O . LYS A 1 81 ? -6.783 9.289 -26.728 1.00 39.97 81 LYS A O 1
ATOM 635 N N . GLY A 1 82 ? -5.928 9.096 -24.650 1.00 54.12 82 GLY A N 1
ATOM 636 C CA . GLY A 1 82 ? -7.154 9.452 -23.911 1.00 54.12 82 GLY A CA 1
ATOM 637 C C . GLY A 1 82 ? -8.075 8.280 -23.528 1.00 54.12 82 GLY A C 1
ATOM 638 O O . GLY A 1 82 ? -9.231 8.502 -23.177 1.00 54.12 82 GLY A O 1
ATOM 639 N N . ALA A 1 83 ? -7.602 7.033 -23.615 1.00 56.03 83 ALA A N 1
ATOM 640 C CA . ALA A 1 83 ? -8.413 5.852 -23.333 1.00 56.03 83 ALA A CA 1
ATOM 641 C C . ALA A 1 83 ? -8.912 5.780 -21.871 1.00 56.03 83 ALA A C 1
ATOM 643 O O . ALA A 1 83 ? -8.151 5.962 -20.922 1.00 56.03 83 ALA A O 1
ATOM 644 N N . TRP A 1 84 ? -10.200 5.460 -21.703 1.00 59.19 84 TRP A N 1
ATOM 645 C CA . TRP A 1 84 ? -10.831 5.167 -20.411 1.00 59.19 84 TRP A CA 1
ATOM 646 C C . TRP A 1 84 ? -10.209 3.928 -19.743 1.00 59.19 84 TRP A C 1
ATOM 648 O O . TRP A 1 84 ? -9.533 3.144 -20.410 1.00 59.19 84 TRP A O 1
ATOM 658 N N . SER A 1 85 ? -10.451 3.713 -18.443 1.00 78.31 85 SER A N 1
ATOM 659 C CA . SER A 1 85 ? -9.909 2.547 -17.726 1.00 78.31 85 SER A CA 1
ATOM 660 C C . SER A 1 85 ? -10.257 1.220 -18.436 1.00 78.31 85 SER A C 1
ATOM 662 O O . SER A 1 85 ? -11.357 1.105 -18.988 1.00 78.31 85 SER A O 1
ATOM 664 N N . PRO A 1 86 ? -9.369 0.202 -18.413 1.00 79.75 86 PRO A N 1
ATOM 665 C CA . PRO A 1 86 ? -9.620 -1.117 -19.014 1.00 79.75 86 PRO A CA 1
ATOM 666 C C . PRO A 1 86 ? -10.981 -1.712 -18.625 1.00 79.75 86 PRO A C 1
ATOM 668 O O . PRO A 1 86 ? -11.723 -2.214 -19.467 1.00 79.75 86 PRO A O 1
ATOM 671 N N . ALA A 1 87 ? -11.361 -1.547 -17.354 1.00 81.88 87 ALA A N 1
ATOM 672 C CA . ALA A 1 87 ? -12.650 -1.979 -16.823 1.00 81.88 87 ALA A CA 1
ATOM 673 C C . ALA A 1 87 ? -13.841 -1.297 -17.511 1.00 81.88 87 ALA A C 1
ATOM 675 O O . ALA A 1 87 ? -14.846 -1.948 -17.792 1.00 81.88 87 ALA A O 1
ATOM 676 N N . LYS A 1 88 ? -13.744 0.006 -17.808 1.00 84.81 88 LYS A N 1
ATOM 677 C CA . LYS A 1 88 ? -14.817 0.696 -18.521 1.00 84.81 88 LYS A CA 1
ATOM 678 C C . LYS A 1 88 ? -14.907 0.229 -19.970 1.00 84.81 88 LYS A C 1
ATOM 680 O O . LYS A 1 88 ? -16.002 -0.053 -20.431 1.00 84.81 88 LYS A O 1
ATOM 685 N N . GLN A 1 89 ? -13.778 0.091 -20.662 1.00 85.06 89 GLN A N 1
ATOM 686 C CA . GLN A 1 89 ? -13.784 -0.370 -22.053 1.00 85.06 89 GLN A CA 1
ATOM 687 C C . GLN A 1 89 ? -14.389 -1.773 -22.187 1.00 85.06 89 GLN A C 1
ATOM 689 O O . GLN A 1 89 ? -15.181 -2.016 -23.092 1.00 85.06 89 GLN A O 1
ATOM 694 N N . ALA A 1 90 ? -14.060 -2.677 -21.259 1.00 87.75 90 ALA A N 1
ATOM 695 C CA . ALA A 1 90 ? -14.656 -4.005 -21.204 1.00 87.75 90 ALA A CA 1
ATOM 696 C C . ALA A 1 90 ? -16.177 -3.938 -20.973 1.00 87.75 90 ALA A C 1
ATOM 698 O O . ALA A 1 90 ? -16.925 -4.622 -21.664 1.00 87.75 90 ALA A O 1
ATOM 699 N N . ARG A 1 91 ? -16.653 -3.077 -20.063 1.00 88.19 91 ARG A N 1
ATOM 700 C CA . ARG A 1 91 ? -18.095 -2.868 -19.832 1.00 88.19 91 ARG A CA 1
ATOM 701 C C . ARG A 1 91 ? -18.811 -2.265 -21.039 1.00 88.19 91 ARG A C 1
ATOM 703 O O . ARG A 1 91 ? -19.901 -2.712 -21.375 1.00 88.19 91 ARG A O 1
ATOM 710 N N . ASP A 1 92 ? -18.209 -1.278 -21.693 1.00 89.94 92 ASP A N 1
ATOM 711 C CA . ASP A 1 92 ? -18.777 -0.648 -22.886 1.00 89.94 92 ASP A CA 1
ATOM 712 C C . ASP A 1 92 ? -18.882 -1.669 -24.033 1.00 89.94 92 ASP A C 1
ATOM 714 O O . ASP A 1 92 ? -19.913 -1.728 -24.697 1.00 89.94 92 ASP A O 1
ATOM 718 N N . PHE A 1 93 ? -17.877 -2.540 -24.198 1.00 91.12 93 PHE A N 1
ATOM 719 C CA . PHE A 1 93 ? -17.918 -3.670 -25.134 1.00 91.12 93 PHE A CA 1
ATOM 720 C C . PHE A 1 93 ? -19.036 -4.670 -24.808 1.00 91.12 93 PHE A C 1
ATOM 722 O O . PHE A 1 93 ? -19.767 -5.087 -25.704 1.00 91.12 93 PHE A O 1
ATOM 729 N N . LEU A 1 94 ? -19.209 -5.028 -23.530 1.00 92.12 94 LEU A N 1
ATOM 730 C CA . LEU A 1 94 ? -20.304 -5.904 -23.104 1.00 92.12 94 LEU A CA 1
ATOM 731 C C . LEU A 1 94 ? -21.683 -5.289 -23.375 1.00 92.12 94 LEU A C 1
ATOM 733 O O . LEU A 1 94 ? -22.623 -6.020 -23.647 1.00 92.12 94 LEU A O 1
ATOM 737 N N . ARG A 1 95 ? -21.820 -3.962 -23.327 1.00 91.44 95 ARG A N 1
ATOM 738 C CA . ARG A 1 95 ? -23.093 -3.280 -23.610 1.00 91.44 95 ARG A CA 1
ATOM 739 C C . ARG A 1 95 ? -23.370 -3.092 -25.097 1.00 91.44 95 ARG A C 1
ATOM 741 O O . ARG A 1 95 ? -24.530 -3.072 -25.483 1.00 91.44 95 ARG A O 1
ATOM 748 N N . SER A 1 96 ? -22.333 -2.887 -25.908 1.00 90.81 96 SER A N 1
ATOM 749 C CA . SER A 1 96 ? -22.482 -2.614 -27.342 1.00 90.81 96 SER A CA 1
ATOM 750 C C . SER A 1 96 ? -22.601 -3.869 -28.203 1.00 90.81 96 SER A C 1
ATOM 752 O O . SER A 1 96 ? -22.967 -3.765 -29.372 1.00 90.81 96 SER A O 1
ATOM 754 N N . THR A 1 97 ? -22.262 -5.033 -27.650 1.00 90.56 97 THR A N 1
ATOM 755 C CA . THR A 1 97 ? -22.336 -6.316 -28.353 1.00 90.56 97 THR A CA 1
ATOM 756 C C . THR A 1 97 ? -23.744 -6.893 -28.243 1.00 90.56 97 THR A C 1
ATOM 758 O O . THR A 1 97 ? -24.309 -6.955 -27.153 1.00 90.56 97 THR A O 1
ATOM 761 N N . ASP A 1 98 ? -24.297 -7.336 -29.369 1.00 90.75 98 ASP A N 1
ATOM 762 C CA . ASP A 1 98 ? -25.551 -8.086 -29.407 1.00 90.75 98 ASP A CA 1
ATOM 763 C C . ASP A 1 98 ? -25.285 -9.556 -29.048 1.00 90.75 98 ASP A C 1
ATOM 765 O O . ASP A 1 98 ? -24.775 -10.324 -29.863 1.00 90.75 98 ASP A O 1
ATOM 769 N N . TRP A 1 99 ? -25.579 -9.931 -27.802 1.00 91.31 99 TRP A N 1
ATOM 770 C CA . TRP A 1 99 ? -25.313 -11.269 -27.262 1.00 91.31 99 TRP A CA 1
ATOM 771 C C . TRP A 1 99 ? -26.364 -12.315 -27.635 1.00 91.31 99 TRP A C 1
ATOM 773 O O . TRP A 1 99 ? -26.121 -13.502 -27.412 1.00 91.31 99 TRP A O 1
ATOM 783 N N . GLU A 1 100 ? -27.508 -11.910 -28.194 1.00 87.56 100 GLU A N 1
ATOM 784 C CA . GLU A 1 100 ? -28.528 -12.851 -28.672 1.00 87.56 100 GLU A CA 1
ATOM 785 C C . GLU A 1 100 ? -28.077 -13.555 -29.955 1.00 87.56 100 GLU A C 1
ATOM 787 O O . GLU A 1 100 ? -28.416 -14.713 -30.170 1.00 87.56 100 GLU A O 1
ATOM 792 N N . GLN A 1 101 ? -27.243 -12.883 -30.754 1.00 87.00 101 GLN A N 1
ATOM 793 C CA . GLN A 1 101 ? -26.654 -13.403 -31.993 1.00 87.00 101 GLN A CA 1
ATOM 794 C C . GLN A 1 101 ? -25.369 -14.219 -31.767 1.00 87.00 101 GLN A C 1
ATOM 796 O O . GLN A 1 101 ? -24.763 -14.709 -32.720 1.00 87.00 101 GLN A O 1
ATOM 801 N N . VAL A 1 102 ? -2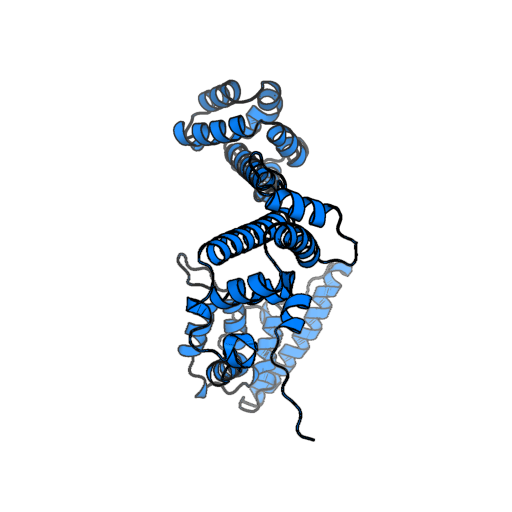4.897 -14.328 -30.520 1.00 87.75 102 VAL A N 1
ATOM 802 C CA . VAL A 1 102 ? -23.660 -15.048 -30.192 1.00 87.75 102 VAL A CA 1
ATOM 803 C C . VAL A 1 102 ? -24.003 -16.463 -29.753 1.00 87.75 102 VAL A C 1
ATOM 805 O O . VAL A 1 102 ? -24.502 -16.689 -28.651 1.00 87.75 102 VAL A O 1
ATOM 808 N N . ASP A 1 103 ? -23.663 -17.425 -30.601 1.00 85.19 103 ASP A N 1
ATOM 809 C CA . ASP A 1 103 ? -23.973 -18.838 -30.375 1.00 85.19 103 ASP A CA 1
ATOM 810 C C . ASP A 1 103 ? -22.918 -19.570 -29.540 1.00 85.19 103 ASP A C 1
ATOM 812 O O . ASP A 1 103 ? -23.221 -20.517 -28.814 1.00 85.19 103 ASP A O 1
ATOM 816 N N . ALA A 1 104 ? -21.658 -19.140 -29.612 1.00 86.94 104 ALA A N 1
ATOM 817 C CA . ALA A 1 104 ? -20.571 -19.826 -28.932 1.00 86.94 104 ALA A CA 1
ATOM 818 C C . ALA A 1 104 ? -20.595 -19.569 -27.417 1.00 86.94 104 ALA A C 1
ATOM 820 O O . ALA A 1 104 ? -20.394 -18.444 -26.955 1.00 86.94 104 ALA A O 1
ATOM 821 N N . ASN A 1 105 ? -20.722 -20.638 -26.625 1.00 87.62 105 ASN A N 1
ATOM 822 C CA . ASN A 1 105 ? -20.718 -20.573 -25.156 1.00 87.62 105 ASN A CA 1
ATOM 823 C C . ASN A 1 105 ? -19.504 -19.822 -24.590 1.00 87.62 105 ASN A C 1
ATOM 825 O O . ASN A 1 105 ? -19.645 -18.999 -23.686 1.00 87.62 105 ASN A O 1
ATOM 829 N N . LEU A 1 106 ? -18.310 -20.071 -25.141 1.00 89.50 106 LEU A N 1
ATOM 830 C CA . LEU A 1 106 ? -17.089 -19.397 -24.696 1.00 89.50 106 LEU A CA 1
ATOM 831 C C . LEU A 1 106 ? -17.122 -17.893 -24.989 1.00 89.50 106 LEU A C 1
ATOM 833 O O . LEU A 1 106 ? -16.635 -17.099 -24.190 1.00 89.50 106 LEU A O 1
ATOM 837 N N . GLU A 1 107 ? -17.702 -17.493 -26.119 1.00 90.31 107 GLU A N 1
ATOM 838 C CA . GLU A 1 107 ? -17.824 -16.082 -26.480 1.00 90.31 107 GLU A CA 1
ATOM 839 C C . GLU A 1 107 ? -18.861 -15.367 -25.624 1.00 90.31 107 GLU A C 1
ATOM 841 O O . GLU A 1 107 ? -18.608 -14.234 -25.232 1.00 90.31 107 GLU A O 1
ATOM 846 N N . ARG A 1 108 ? -19.956 -16.039 -25.245 1.00 92.25 108 ARG A N 1
ATOM 847 C CA . ARG A 1 108 ? -20.966 -15.516 -24.308 1.00 92.25 108 ARG A CA 1
ATOM 848 C C . ARG A 1 108 ? -20.486 -15.449 -22.859 1.00 92.25 108 ARG A C 1
ATOM 850 O O . ARG A 1 108 ? -21.069 -14.711 -22.067 1.00 92.25 108 ARG A O 1
ATOM 857 N N . LEU A 1 109 ? -19.454 -16.209 -22.488 1.00 92.62 109 LEU A N 1
ATOM 858 C CA . LEU A 1 109 ? -18.990 -16.336 -21.103 1.00 92.62 109 LEU A CA 1
ATOM 859 C C . LEU A 1 109 ? -18.754 -14.984 -20.396 1.00 92.62 109 LEU A C 1
ATOM 861 O O . LEU A 1 109 ? -19.239 -14.832 -19.275 1.00 92.62 109 LEU A O 1
ATOM 865 N N . PRO A 1 110 ? -18.081 -13.982 -21.003 1.00 93.19 110 PRO A N 1
ATOM 866 C CA . PRO A 1 110 ? -17.884 -12.682 -20.366 1.00 93.19 110 PRO A CA 1
ATOM 867 C C . PRO A 1 110 ? -19.196 -11.955 -20.061 1.00 93.19 110 PRO A C 1
ATOM 869 O O . PRO A 1 110 ? -19.330 -11.339 -19.005 1.00 93.19 110 PRO A O 1
ATOM 872 N N . TYR A 1 111 ? -20.173 -12.049 -20.965 1.00 93.69 111 TYR A N 1
ATOM 873 C CA . TYR A 1 111 ? -21.495 -11.465 -20.770 1.00 93.69 111 TYR A CA 1
ATOM 874 C C . TYR A 1 111 ? -22.272 -12.180 -19.670 1.00 93.69 111 TYR A C 1
ATOM 876 O O . TYR A 1 111 ? -22.819 -11.520 -18.793 1.00 93.69 111 TYR A O 1
ATOM 884 N N . LEU A 1 112 ? -22.262 -13.516 -19.658 1.00 93.38 112 LEU A N 1
ATOM 885 C CA . LEU A 1 112 ? -22.922 -14.307 -18.616 1.00 93.38 112 LEU A CA 1
ATOM 886 C C . LEU A 1 112 ? -22.331 -14.029 -17.230 1.00 93.38 112 LEU A C 1
ATOM 888 O O . LEU A 1 112 ? -23.079 -13.866 -16.272 1.00 93.38 112 LEU A O 1
ATOM 892 N N . ALA A 1 113 ? -21.004 -13.924 -17.122 1.00 91.94 113 ALA A N 1
ATOM 893 C CA . ALA A 1 113 ? -20.339 -13.565 -15.873 1.00 91.94 113 ALA A CA 1
ATOM 894 C C . ALA A 1 113 ? -20.728 -12.155 -15.399 1.00 91.94 113 ALA A C 1
ATOM 896 O O . ALA A 1 113 ? -20.984 -11.951 -14.214 1.00 91.94 113 ALA A O 1
ATOM 897 N N . TRP A 1 114 ? -20.821 -11.194 -16.321 1.00 91.31 114 TRP A N 1
ATOM 898 C CA . TRP A 1 114 ? -21.264 -9.838 -16.002 1.00 91.31 114 TRP A CA 1
ATOM 899 C C . TRP A 1 114 ? -22.735 -9.789 -15.570 1.00 91.31 114 TRP A C 1
ATOM 901 O O . TRP A 1 114 ? -23.051 -9.169 -14.560 1.00 91.31 114 TRP A O 1
ATOM 911 N N . GLN A 1 115 ? -23.626 -10.486 -16.276 1.00 91.88 115 GLN A N 1
ATOM 912 C CA . GLN A 1 115 ? -25.034 -10.617 -15.891 1.00 91.88 115 GLN A CA 1
ATOM 913 C C . GLN A 1 115 ? -25.177 -11.272 -14.516 1.00 91.88 115 GLN A C 1
ATOM 915 O O . GLN A 1 115 ? -25.957 -10.805 -13.690 1.00 91.88 115 GLN A O 1
ATOM 920 N N . LEU A 1 116 ? -24.386 -12.311 -14.238 1.00 91.69 116 LEU A N 1
ATOM 921 C CA . LEU A 1 116 ? -24.354 -12.939 -12.925 1.00 91.69 116 LEU A CA 1
ATOM 922 C C . LEU A 1 116 ? -23.940 -11.930 -11.848 1.00 91.69 116 LEU A C 1
ATOM 924 O O . LEU A 1 116 ? -24.593 -11.867 -10.815 1.00 91.69 116 LEU A O 1
ATOM 928 N N . GLU A 1 117 ? -22.907 -11.119 -12.074 1.00 88.38 117 GLU A N 1
ATOM 929 C CA . GLU A 1 117 ? -22.483 -10.094 -11.110 1.00 88.38 117 GLU A CA 1
ATOM 930 C C . GLU A 1 117 ? -23.568 -9.029 -10.865 1.00 88.38 117 GLU A C 1
ATOM 932 O O . GLU A 1 117 ? -23.819 -8.676 -9.714 1.00 88.38 117 GLU A O 1
ATOM 937 N N . GLU A 1 118 ? -24.221 -8.532 -11.919 1.00 87.88 118 GLU A N 1
ATOM 938 C CA . GLU A 1 118 ? -25.267 -7.500 -11.814 1.00 87.88 118 GLU A CA 1
ATOM 939 C C . GLU A 1 118 ? -26.542 -8.029 -11.137 1.00 87.88 118 GLU A C 1
ATOM 941 O O . GLU A 1 118 ? -27.185 -7.310 -10.372 1.00 87.88 118 GLU A O 1
ATOM 946 N N . HIS A 1 119 ? -26.903 -9.291 -11.390 1.00 90.31 119 HIS A N 1
ATOM 947 C CA . HIS A 1 119 ? -28.129 -9.904 -10.872 1.00 90.31 119 HIS A CA 1
ATOM 948 C C . HIS A 1 119 ? -27.937 -10.698 -9.575 1.00 90.31 119 HIS A C 1
ATOM 950 O O . HIS A 1 119 ? -28.927 -11.109 -8.968 1.00 90.31 119 HIS A O 1
ATOM 956 N N . THR A 1 120 ? -26.701 -10.893 -9.111 1.00 88.38 120 THR A N 1
ATOM 957 C CA . THR A 1 120 ? -26.436 -11.524 -7.813 1.00 88.38 120 THR A CA 1
ATOM 958 C C . THR A 1 120 ? -26.420 -10.452 -6.723 1.00 88.38 120 THR A C 1
ATOM 960 O O . THR A 1 120 ? -25.475 -9.657 -6.658 1.00 88.38 120 THR A O 1
ATOM 963 N N . PRO A 1 121 ? -27.422 -10.407 -5.822 1.00 81.44 121 PRO A N 1
ATOM 964 C CA . PRO A 1 121 ? -27.395 -9.474 -4.708 1.00 81.44 121 PRO A CA 1
ATOM 965 C C . PRO A 1 121 ? -26.173 -9.779 -3.841 1.00 81.44 121 PRO A C 1
ATOM 967 O O . PRO A 1 121 ? -25.974 -10.905 -3.384 1.00 81.44 121 PRO A O 1
ATOM 970 N N . LYS A 1 122 ? -25.337 -8.766 -3.600 1.00 80.56 122 LYS A N 1
ATOM 971 C CA . LYS A 1 122 ? -24.214 -8.909 -2.672 1.00 80.56 122 LYS A CA 1
ATOM 972 C C . LYS A 1 122 ? -24.792 -9.147 -1.282 1.00 80.56 122 LYS A C 1
ATOM 974 O O . LYS A 1 122 ? -25.357 -8.225 -0.697 1.00 80.56 122 LYS A O 1
ATOM 979 N N . LEU A 1 123 ? -24.636 -10.364 -0.763 1.00 79.19 123 LEU A N 1
ATOM 980 C CA . LEU A 1 123 ? -24.925 -10.688 0.630 1.00 79.19 123 LEU A CA 1
ATOM 981 C C . LEU A 1 123 ? -24.005 -9.835 1.507 1.00 79.19 123 LEU A C 1
ATOM 983 O O . LEU A 1 123 ? -22.830 -10.138 1.700 1.00 79.19 123 LEU A O 1
ATOM 987 N N . ARG A 1 124 ? -24.526 -8.703 1.970 1.00 70.31 124 ARG A N 1
ATOM 988 C CA . ARG A 1 124 ? -23.919 -7.898 3.020 1.00 70.31 124 ARG A CA 1
ATOM 989 C C . ARG A 1 124 ? -24.819 -8.044 4.221 1.00 70.31 124 ARG A C 1
ATOM 991 O O . ARG A 1 124 ? -25.933 -7.525 4.215 1.00 70.31 124 ARG A O 1
ATOM 998 N N . GLU A 1 125 ? -24.345 -8.766 5.222 1.00 74.00 125 GLU A N 1
ATOM 999 C CA . GLU A 1 125 ? -25.004 -8.754 6.517 1.00 74.00 125 GLU A CA 1
ATOM 1000 C C . GLU A 1 125 ? -25.047 -7.298 7.001 1.00 74.00 125 GLU A C 1
ATOM 1002 O O . GLU A 1 125 ? -24.007 -6.623 7.014 1.00 74.00 125 GLU A O 1
ATOM 1007 N N . PRO A 1 126 ? -26.238 -6.755 7.309 1.00 74.12 126 PRO A N 1
ATOM 1008 C CA . PRO A 1 126 ? -26.327 -5.406 7.828 1.00 74.12 126 PRO A CA 1
ATOM 1009 C C . PRO A 1 126 ? -25.555 -5.339 9.145 1.00 74.12 126 PRO A C 1
ATOM 1011 O O . PRO A 1 126 ? -25.617 -6.248 9.974 1.00 74.12 126 PRO A O 1
ATOM 1014 N N . SER A 1 127 ? -24.817 -4.247 9.337 1.00 78.44 127 SER A N 1
ATOM 1015 C CA . SER A 1 127 ? -24.118 -4.005 10.595 1.00 78.44 127 SER A CA 1
ATOM 1016 C C . SER A 1 127 ? -25.138 -3.988 11.733 1.00 78.44 127 SER A C 1
ATOM 1018 O O . SER A 1 127 ? -26.053 -3.165 11.726 1.00 78.44 127 SER A O 1
ATOM 1020 N N . GLN A 1 128 ? -24.986 -4.894 12.700 1.00 85.62 128 GLN A N 1
ATOM 1021 C CA . GLN A 1 128 ? -25.894 -4.992 13.844 1.00 85.62 128 GLN A CA 1
ATOM 1022 C C . GLN A 1 128 ? -25.908 -3.676 14.639 1.00 85.62 128 GLN A C 1
ATOM 1024 O O . GLN A 1 128 ? -24.854 -3.044 14.759 1.00 85.62 128 GLN A O 1
ATOM 1029 N N . PRO A 1 129 ? -27.049 -3.222 15.185 1.00 88.38 129 PRO A N 1
ATOM 1030 C CA . PRO A 1 129 ? -27.090 -2.029 16.028 1.00 88.38 129 PRO A CA 1
ATOM 1031 C C . PRO A 1 129 ? -26.309 -2.249 17.332 1.00 88.38 129 PRO A C 1
ATOM 1033 O O . PRO A 1 129 ? -26.131 -3.383 17.774 1.00 88.38 129 PRO A O 1
ATOM 1036 N N . ASP A 1 130 ? -25.844 -1.167 17.968 1.00 89.00 130 ASP A N 1
ATOM 1037 C CA . ASP A 1 130 ? -25.083 -1.270 19.227 1.00 89.00 130 ASP A CA 1
ATOM 1038 C C . ASP A 1 130 ? -25.900 -1.987 20.325 1.00 89.00 130 ASP A C 1
ATOM 1040 O O . ASP A 1 130 ? -25.340 -2.772 21.082 1.00 89.00 130 ASP A O 1
ATOM 1044 N N . GLU A 1 131 ? -27.226 -1.795 20.351 1.00 89.31 131 GLU A N 1
ATOM 1045 C CA . GLU A 1 131 ? -28.202 -2.441 21.257 1.00 89.31 131 GLU A CA 1
ATOM 1046 C C . GLU A 1 131 ? -28.241 -3.977 21.167 1.00 89.31 131 GLU A C 1
ATOM 1048 O O . GLU A 1 131 ? -28.564 -4.674 22.138 1.00 89.31 131 GLU A O 1
ATOM 1053 N N . ALA A 1 132 ? -27.939 -4.520 19.986 1.00 88.50 132 ALA A N 1
ATOM 1054 C CA . ALA A 1 132 ? -27.850 -5.961 19.786 1.00 88.50 132 ALA A CA 1
ATOM 1055 C C . ALA A 1 132 ? -26.526 -6.515 20.334 1.00 88.50 132 ALA A C 1
ATOM 1057 O O . ALA A 1 132 ? -26.478 -7.648 20.801 1.00 88.50 132 ALA A O 1
ATOM 1058 N N . LEU A 1 133 ? -25.462 -5.708 20.309 1.00 87.81 133 LEU A N 1
ATOM 1059 C CA . LEU A 1 133 ? -24.101 -6.139 20.628 1.00 87.81 133 LEU A CA 1
ATOM 1060 C C . LEU A 1 133 ? -23.736 -5.928 22.100 1.00 87.81 133 LEU A C 1
ATOM 1062 O O . LEU A 1 133 ? -23.065 -6.770 22.698 1.00 87.81 133 LEU A O 1
ATOM 1066 N N . PHE A 1 134 ? -24.168 -4.819 22.698 1.00 91.19 134 PHE A N 1
ATOM 1067 C CA . PHE A 1 134 ? -23.688 -4.370 24.000 1.00 91.19 134 PHE A CA 1
ATOM 1068 C C . PHE A 1 134 ? -24.818 -4.203 25.011 1.00 91.19 134 PHE A C 1
ATOM 1070 O O . PHE A 1 134 ? -25.878 -3.657 24.715 1.00 91.19 134 PHE A O 1
ATOM 1077 N N . SER A 1 135 ? -24.555 -4.612 26.252 1.00 90.38 135 SER A N 1
ATOM 1078 C CA . SER A 1 135 ? -25.503 -4.472 27.366 1.00 90.38 135 SER A CA 1
ATOM 1079 C C . SER A 1 135 ? -25.792 -3.009 27.722 1.00 90.38 135 SER A C 1
ATOM 1081 O O . SER A 1 135 ? -26.942 -2.648 27.944 1.00 90.38 135 SER A O 1
ATOM 1083 N N . PHE A 1 136 ? -24.773 -2.143 27.709 1.00 89.38 136 PHE A N 1
ATOM 1084 C CA . PHE A 1 136 ? -24.933 -0.712 28.003 1.00 89.38 136 PHE A CA 1
ATOM 1085 C C . PHE A 1 136 ? -25.740 0.036 26.938 1.00 89.38 136 PHE A C 1
ATOM 1087 O O . PHE A 1 136 ? -26.322 1.075 27.232 1.00 89.38 136 PHE A O 1
ATOM 1094 N N . ALA A 1 137 ? -25.772 -0.478 25.706 1.00 90.31 137 ALA A N 1
ATOM 1095 C CA . ALA A 1 137 ? -26.436 0.189 24.598 1.00 90.31 137 ALA A CA 1
ATOM 1096 C C . ALA A 1 137 ? -27.962 0.026 24.633 1.00 90.31 137 ALA A C 1
ATOM 1098 O O . ALA A 1 137 ? -28.635 0.690 23.859 1.00 90.31 137 ALA A O 1
ATOM 1099 N N . GLN A 1 138 ? -28.504 -0.808 25.533 1.00 88.69 138 GLN A N 1
ATOM 1100 C CA . GLN A 1 138 ? -29.952 -0.973 25.726 1.00 88.69 138 GLN A CA 1
ATOM 1101 C C . GLN A 1 138 ? -30.653 0.298 26.219 1.00 88.69 138 GLN A C 1
ATOM 1103 O O . GLN A 1 138 ? -31.855 0.445 26.027 1.00 88.69 138 GLN A O 1
ATOM 1108 N N . ASP A 1 139 ? -29.923 1.195 26.879 1.00 89.25 139 ASP A N 1
ATOM 1109 C CA . ASP A 1 139 ? -30.443 2.484 27.322 1.00 89.25 139 ASP A CA 1
ATOM 1110 C C . ASP A 1 139 ? -30.349 3.502 26.177 1.00 89.25 139 ASP A C 1
ATOM 1112 O O . ASP A 1 139 ? -29.238 3.904 25.858 1.00 89.25 139 ASP A O 1
ATOM 1116 N N . PRO A 1 140 ? -31.452 3.998 25.588 1.00 87.50 140 PRO A N 1
ATOM 1117 C CA . PRO A 1 140 ? -31.404 4.885 24.420 1.00 87.50 140 PRO A CA 1
ATOM 1118 C C . PRO A 1 140 ? -30.562 6.158 24.612 1.00 87.50 140 PRO A C 1
ATOM 1120 O O . PRO A 1 140 ? -30.045 6.709 23.641 1.00 87.50 140 PRO A O 1
ATOM 1123 N N . GLN A 1 141 ? -30.390 6.616 25.857 1.00 90.75 141 GLN A N 1
ATOM 1124 C CA . GLN A 1 141 ? -29.629 7.823 26.195 1.00 90.75 141 GLN A CA 1
ATOM 1125 C C . GLN A 1 141 ? -28.188 7.528 26.630 1.00 90.75 141 GLN A C 1
ATOM 1127 O O . GLN A 1 141 ? -27.490 8.419 27.119 1.00 90.75 141 GLN A O 1
ATOM 1132 N N . TRP A 1 142 ? -27.699 6.295 26.455 1.00 90.94 142 TRP A N 1
ATOM 1133 C CA . TRP A 1 142 ? -26.359 5.896 26.891 1.00 90.94 142 TRP A CA 1
ATOM 1134 C C . TRP A 1 142 ? -25.253 6.788 26.308 1.00 90.94 142 TRP A C 1
ATOM 1136 O O . TRP A 1 142 ? -24.287 7.096 27.001 1.00 90.94 142 TRP A O 1
ATOM 1146 N N . LYS A 1 143 ? -25.418 7.256 25.062 1.00 89.81 143 LYS A N 1
ATOM 1147 C CA . LYS A 1 143 ? -24.461 8.153 24.391 1.00 89.81 143 LYS A CA 1
ATOM 1148 C C . LYS A 1 143 ? -24.390 9.529 25.052 1.00 89.81 143 LYS A C 1
ATOM 1150 O O . LYS A 1 143 ? -23.304 10.084 25.167 1.00 89.81 143 LYS A O 1
ATOM 1155 N N . GLU A 1 144 ? -25.524 10.057 25.510 1.00 89.75 144 GLU A N 1
ATOM 1156 C CA . GLU A 1 144 ? -25.616 11.367 26.174 1.00 89.75 144 GLU A CA 1
ATOM 1157 C C . GLU A 1 144 ? -25.014 11.336 27.583 1.00 89.75 144 GLU A C 1
ATOM 1159 O O . GLU A 1 144 ? -24.525 12.347 28.082 1.00 89.75 144 GLU A O 1
ATOM 1164 N N . LYS A 1 145 ? -25.015 10.161 28.222 1.00 90.25 145 LYS A N 1
ATOM 1165 C CA . LYS A 1 145 ? -24.459 9.950 29.565 1.00 90.25 145 LYS A CA 1
ATOM 1166 C C . LYS A 1 145 ? -22.931 9.855 29.583 1.00 90.25 145 LYS A C 1
ATOM 1168 O O . LYS A 1 145 ? -22.342 9.857 30.664 1.00 90.25 145 LYS A O 1
ATOM 1173 N N . LEU A 1 146 ? -22.278 9.755 28.423 1.00 92.44 146 LEU A N 1
ATOM 1174 C CA . LEU A 1 146 ? -20.826 9.611 28.354 1.00 92.44 146 LEU A CA 1
ATOM 1175 C C . LEU A 1 146 ? -20.103 10.933 28.648 1.00 92.44 146 LEU A C 1
ATOM 1177 O O . LEU A 1 146 ? -20.455 11.971 28.085 1.00 92.44 146 LEU A O 1
ATOM 1181 N N . PRO A 1 147 ? -19.031 10.914 29.463 1.00 93.88 147 PRO A N 1
ATOM 1182 C CA . PRO A 1 147 ? -18.226 12.104 29.685 1.00 93.88 147 PRO A CA 1
ATOM 1183 C C . PRO A 1 147 ? -17.577 12.585 28.381 1.00 93.88 147 PRO A C 1
ATOM 1185 O O . PRO A 1 147 ? -16.808 11.859 27.745 1.00 93.88 147 PRO A O 1
ATOM 1188 N N . GLN A 1 148 ? -17.809 13.851 28.022 1.00 94.00 148 GLN A N 1
ATOM 1189 C CA . GLN A 1 148 ? -17.239 14.442 26.806 1.00 94.00 148 GLN A CA 1
ATOM 1190 C C . GLN A 1 148 ? -15.702 14.409 26.797 1.00 94.00 148 GLN A C 1
ATOM 1192 O O . GLN A 1 148 ? -15.088 14.271 25.739 1.00 94.00 148 GLN A O 1
ATOM 1197 N N . ALA A 1 149 ? -15.071 14.519 27.971 1.00 94.88 149 ALA A N 1
ATOM 1198 C CA . ALA A 1 149 ? -13.621 14.412 28.113 1.00 94.88 149 ALA A CA 1
ATOM 1199 C C . ALA A 1 149 ? -13.109 13.017 27.711 1.00 94.88 149 ALA A C 1
ATOM 1201 O O . ALA A 1 149 ? -12.141 12.911 26.961 1.00 94.88 149 ALA A O 1
ATOM 1202 N N . SER A 1 150 ? -13.798 11.955 28.140 1.00 94.38 150 SER A N 1
ATOM 1203 C CA . SER A 1 150 ? -13.463 10.571 27.789 1.00 94.38 150 SER A CA 1
ATOM 1204 C C . SER A 1 150 ? -13.664 10.294 26.300 1.00 94.38 150 SER A C 1
ATOM 1206 O O . SER A 1 150 ? -12.828 9.631 25.693 1.00 94.38 150 SER A O 1
ATOM 1208 N N . LEU A 1 151 ? -14.719 10.850 25.690 1.00 94.62 151 LEU A N 1
ATOM 1209 C CA . LEU A 1 151 ? -14.939 10.747 24.244 1.00 94.62 151 LEU A CA 1
ATOM 1210 C C . LEU A 1 151 ? -13.793 11.373 23.445 1.00 94.62 151 LEU A C 1
ATOM 1212 O O . LEU A 1 151 ? -13.251 10.716 22.562 1.00 94.62 151 LEU A O 1
ATOM 1216 N N . LYS A 1 152 ? -13.387 12.603 23.787 1.00 96.38 152 LYS A N 1
ATOM 1217 C CA . LYS A 1 152 ? -12.272 13.292 23.114 1.00 96.38 152 LYS A CA 1
ATOM 1218 C C . LYS A 1 152 ? -10.944 12.556 23.285 1.00 96.38 152 LYS A C 1
ATOM 1220 O O . LYS A 1 152 ? -10.174 12.456 22.335 1.00 96.38 152 LYS A O 1
ATOM 1225 N N . LEU A 1 153 ? -10.683 12.035 24.483 1.00 96.12 153 LEU A N 1
ATOM 1226 C CA . LEU A 1 153 ? -9.481 11.252 24.763 1.00 96.12 153 LEU A CA 1
ATOM 1227 C C . LEU A 1 153 ? -9.432 9.985 23.898 1.00 96.12 153 LEU A C 1
ATOM 1229 O O . LEU A 1 153 ? -8.443 9.749 23.211 1.00 96.12 153 LEU A O 1
ATOM 1233 N N . VAL A 1 154 ? -10.510 9.195 23.888 1.00 96.50 154 VAL A N 1
ATOM 1234 C CA . VAL A 1 154 ? -10.582 7.951 23.105 1.00 96.50 154 VAL A CA 1
ATOM 1235 C C . VAL A 1 154 ? -10.537 8.233 21.605 1.00 96.50 154 VAL A C 1
ATOM 1237 O O . VAL A 1 154 ? -9.887 7.497 20.869 1.00 96.50 154 VAL A O 1
ATOM 1240 N N . GLU A 1 155 ? -11.167 9.311 21.138 1.00 97.06 155 GLU A N 1
ATOM 1241 C CA . GLU A 1 155 ? -11.056 9.754 19.747 1.00 97.06 155 GLU A CA 1
ATOM 1242 C C . GLU A 1 155 ? -9.599 10.046 19.355 1.00 97.06 155 GLU A C 1
ATOM 1244 O O . GLU A 1 155 ? -9.144 9.567 18.314 1.00 97.06 155 GLU A O 1
ATOM 1249 N N . GLY A 1 156 ? -8.855 10.757 20.211 1.00 97.12 156 GLY A N 1
ATOM 1250 C CA . GLY A 1 156 ? -7.424 11.010 20.026 1.00 97.12 156 GLY A CA 1
ATOM 1251 C C . GLY A 1 156 ? -6.604 9.721 19.964 1.00 97.12 156 GLY A C 1
ATOM 1252 O O . GLY A 1 156 ? -5.841 9.528 19.019 1.00 97.12 156 GLY A O 1
ATOM 1253 N N . ILE A 1 157 ? -6.842 8.797 20.901 1.00 97.19 157 ILE A N 1
ATOM 1254 C CA . ILE A 1 157 ? -6.157 7.497 20.951 1.00 97.19 157 ILE A CA 1
ATOM 1255 C C . ILE A 1 157 ? -6.398 6.690 19.670 1.00 97.19 157 ILE A C 1
ATOM 1257 O O . ILE A 1 157 ? -5.457 6.150 19.086 1.00 97.19 157 ILE A O 1
ATOM 1261 N N . ILE A 1 158 ? -7.647 6.623 19.200 1.00 97.06 158 ILE A N 1
ATOM 1262 C CA . ILE A 1 158 ? -8.007 5.893 17.977 1.00 97.06 158 ILE A CA 1
ATOM 1263 C C . ILE A 1 158 ? -7.342 6.519 16.750 1.00 97.06 158 ILE A C 1
ATOM 1265 O O . ILE A 1 158 ? -6.870 5.795 15.869 1.00 97.06 158 ILE A O 1
ATOM 1269 N N . LEU A 1 159 ? -7.329 7.850 16.667 1.00 96.88 159 LEU A N 1
ATOM 1270 C CA . LEU A 1 159 ? -6.707 8.562 15.556 1.00 96.88 159 LEU A CA 1
ATOM 1271 C C . LEU A 1 159 ? -5.208 8.261 15.485 1.00 96.88 159 LEU A C 1
ATOM 1273 O O . LEU A 1 159 ? -4.693 7.954 14.408 1.00 96.88 159 LEU A O 1
ATOM 1277 N N . GLU A 1 160 ? -4.527 8.295 16.626 1.00 96.56 160 GLU A N 1
ATOM 1278 C CA . GLU A 1 160 ? -3.096 8.024 16.700 1.00 96.56 160 GLU A CA 1
ATOM 1279 C C . GLU A 1 160 ? -2.779 6.554 16.385 1.00 96.56 160 GLU A C 1
ATOM 1281 O O . GLU A 1 160 ? -1.867 6.275 15.605 1.00 96.56 160 GLU A O 1
ATOM 1286 N N . TYR A 1 161 ? -3.606 5.610 16.851 1.00 97.00 161 TYR A N 1
ATOM 1287 C CA . TYR A 1 161 ? -3.509 4.195 16.474 1.00 97.00 161 TYR A CA 1
ATOM 1288 C C . TYR A 1 161 ? -3.613 3.987 14.955 1.00 97.00 161 TYR A C 1
ATOM 1290 O O . TYR A 1 161 ? -2.800 3.289 14.345 1.00 97.00 161 TYR A O 1
ATOM 1298 N N . GLN A 1 162 ? -4.579 4.640 14.301 1.00 95.81 162 GLN A N 1
ATOM 1299 C CA . GLN A 1 162 ? -4.742 4.556 12.846 1.00 95.81 162 GLN A CA 1
ATOM 1300 C C . GLN A 1 162 ? -3.553 5.157 12.087 1.00 95.81 162 GLN A C 1
ATOM 1302 O O . GLN A 1 162 ? -3.143 4.608 11.057 1.00 95.81 162 GLN A O 1
ATOM 1307 N N . ARG A 1 163 ? -2.986 6.260 12.591 1.00 95.06 163 ARG A N 1
ATOM 1308 C CA . ARG A 1 163 ? -1.770 6.878 12.041 1.00 95.06 163 ARG A CA 1
ATOM 1309 C C . ARG A 1 163 ? -0.569 5.949 12.169 1.00 95.06 163 ARG A C 1
ATOM 1311 O O . ARG A 1 163 ? 0.124 5.746 11.173 1.00 95.06 163 ARG A O 1
ATOM 1318 N N . CYS A 1 164 ? -0.383 5.324 13.331 1.00 94.94 164 CYS A N 1
ATOM 1319 C CA . CYS A 1 164 ? 0.673 4.342 13.570 1.00 94.94 164 CYS A CA 1
ATOM 1320 C C . CYS A 1 164 ? 0.576 3.160 12.591 1.00 94.94 164 CYS A C 1
ATOM 1322 O O . CYS A 1 164 ? 1.523 2.882 11.854 1.00 94.94 164 CYS A O 1
ATOM 1324 N N . LEU A 1 165 ? -0.605 2.542 12.448 1.00 94.31 165 LEU A N 1
ATOM 1325 C CA . LEU A 1 165 ? -0.819 1.476 11.458 1.00 94.31 165 LEU A CA 1
ATOM 1326 C C . LEU A 1 165 ? -0.576 1.942 10.014 1.00 94.31 165 LEU A C 1
ATOM 1328 O O . LEU A 1 165 ? -0.158 1.157 9.161 1.00 94.31 165 LEU A O 1
ATOM 1332 N N . GLY A 1 166 ? -0.904 3.194 9.687 1.00 90.38 166 GLY A N 1
ATOM 1333 C CA . GLY A 1 166 ? -0.575 3.802 8.395 1.00 90.38 166 GLY A CA 1
ATOM 1334 C C . GLY A 1 166 ? 0.931 3.874 8.165 1.00 90.38 166 GLY A C 1
ATOM 1335 O O . GLY A 1 166 ? 1.414 3.445 7.120 1.00 90.38 166 GLY A O 1
ATOM 1336 N N . ARG A 1 167 ? 1.667 4.345 9.167 1.00 91.50 167 ARG A N 1
ATOM 1337 C CA . ARG A 1 167 ? 3.119 4.512 9.129 1.00 91.50 167 ARG A CA 1
ATOM 1338 C C . ARG A 1 167 ? 3.860 3.188 8.995 1.00 91.50 167 ARG A C 1
ATOM 1340 O O . ARG A 1 167 ? 4.702 3.058 8.113 1.00 91.50 167 ARG A O 1
ATOM 1347 N N . ILE A 1 168 ? 3.468 2.184 9.778 1.00 89.88 168 ILE A N 1
ATOM 1348 C CA . ILE A 1 168 ? 4.019 0.828 9.680 1.00 89.88 168 ILE A CA 1
ATOM 1349 C C . ILE A 1 168 ? 3.793 0.259 8.271 1.00 89.88 168 ILE A C 1
ATOM 1351 O O . ILE A 1 168 ? 4.710 -0.289 7.664 1.00 89.88 168 ILE A O 1
ATOM 1355 N N . ARG A 1 169 ? 2.599 0.443 7.689 1.00 89.62 169 ARG A N 1
ATOM 1356 C CA . ARG A 1 169 ? 2.316 -0.006 6.312 1.00 89.62 169 ARG A CA 1
ATOM 1357 C C . ARG A 1 169 ? 3.186 0.682 5.263 1.00 89.62 169 ARG A C 1
ATOM 1359 O O . ARG A 1 169 ? 3.612 0.015 4.327 1.00 89.62 169 ARG A O 1
ATOM 1366 N N . VAL A 1 170 ? 3.435 1.984 5.402 1.00 86.12 170 VAL A N 1
ATOM 1367 C CA . VAL A 1 170 ? 4.340 2.724 4.504 1.00 86.12 170 VAL A CA 1
ATOM 1368 C C . VAL A 1 170 ? 5.773 2.217 4.653 1.00 86.12 170 VAL A C 1
ATOM 1370 O O . VAL A 1 170 ? 6.433 1.977 3.645 1.00 86.12 170 VAL A O 1
ATOM 1373 N N . SER A 1 171 ? 6.215 1.975 5.890 1.00 84.19 171 SER A N 1
ATOM 1374 C CA . SER A 1 171 ? 7.527 1.398 6.201 1.00 84.19 171 SER A CA 1
ATOM 1375 C C . SER A 1 171 ? 7.738 0.031 5.532 1.00 84.19 171 SER A C 1
ATOM 1377 O O . SER A 1 171 ? 8.765 -0.198 4.902 1.00 84.19 171 SER A O 1
ATOM 1379 N N . MET A 1 172 ? 6.725 -0.843 5.565 1.00 81.00 172 MET A N 1
ATOM 1380 C CA . MET A 1 172 ? 6.782 -2.186 4.966 1.00 81.00 172 MET A CA 1
ATOM 1381 C C . MET A 1 172 ? 6.555 -2.229 3.445 1.00 81.00 172 MET A C 1
ATOM 1383 O O . MET A 1 172 ? 6.699 -3.293 2.840 1.00 81.00 172 MET A O 1
ATOM 1387 N N . ALA A 1 173 ? 6.123 -1.136 2.809 1.00 75.44 173 ALA A N 1
ATOM 1388 C CA . ALA A 1 173 ? 5.765 -1.161 1.392 1.00 75.44 173 ALA A CA 1
ATOM 1389 C C . ALA A 1 173 ? 7.001 -1.476 0.524 1.00 75.44 173 ALA A C 1
ATOM 1391 O O . ALA A 1 173 ? 8.029 -0.824 0.709 1.00 75.44 173 ALA A O 1
ATOM 1392 N N . PRO A 1 174 ? 6.930 -2.413 -0.444 1.00 66.25 174 PRO A N 1
ATOM 1393 C CA . PRO A 1 174 ? 8.083 -2.773 -1.269 1.00 66.25 174 PRO A CA 1
ATOM 1394 C C . PRO A 1 174 ? 8.566 -1.572 -2.093 1.00 66.25 174 PRO A C 1
ATOM 1396 O O . PRO A 1 174 ? 7.752 -0.863 -2.693 1.00 66.25 174 PRO A O 1
ATOM 1399 N N . VAL A 1 175 ? 9.886 -1.341 -2.144 1.00 62.56 175 VAL A N 1
ATOM 1400 C CA . VAL A 1 175 ? 10.454 -0.347 -3.070 1.00 62.56 175 VAL A CA 1
ATOM 1401 C C . VAL A 1 175 ? 10.347 -0.916 -4.481 1.00 62.56 175 VAL A C 1
ATOM 1403 O O . VAL A 1 175 ? 10.719 -2.060 -4.723 1.00 62.56 175 VAL A O 1
ATOM 1406 N N . ARG A 1 176 ? 9.870 -0.115 -5.433 1.00 61.28 176 ARG A N 1
ATOM 1407 C CA . ARG A 1 176 ? 10.276 -0.302 -6.829 1.00 61.28 176 ARG A CA 1
ATOM 1408 C C . ARG A 1 176 ? 11.477 0.597 -7.043 1.00 61.28 176 ARG A C 1
ATOM 1410 O O . ARG A 1 176 ? 11.281 1.796 -7.247 1.00 61.28 176 ARG A O 1
ATOM 1417 N N . GLU A 1 177 ? 12.660 0.023 -6.866 1.00 68.44 177 GLU A N 1
ATOM 1418 C CA . GLU A 1 177 ? 13.936 0.715 -7.032 1.00 68.44 177 GLU A CA 1
ATOM 1419 C C . GLU A 1 177 ? 14.053 1.218 -8.475 1.00 68.44 177 GLU A C 1
ATOM 1421 O O . GLU A 1 177 ? 13.660 0.517 -9.410 1.00 68.44 177 GLU A O 1
ATOM 1426 N N . GLN A 1 178 ? 14.535 2.457 -8.618 1.00 77.12 178 GLN A N 1
ATOM 1427 C CA . GLN A 1 178 ? 15.102 3.009 -9.852 1.00 77.12 178 GLN A CA 1
ATOM 1428 C C . GLN A 1 178 ? 14.205 2.833 -11.098 1.00 77.12 178 GLN A C 1
ATOM 1430 O O . GLN A 1 178 ? 14.489 2.040 -11.999 1.00 77.12 178 GLN A O 1
ATOM 1435 N N . LEU A 1 179 ? 13.087 3.576 -11.161 1.00 84.06 179 LEU A N 1
ATOM 1436 C CA . LEU A 1 179 ? 12.097 3.461 -12.248 1.00 84.06 179 LEU A CA 1
ATOM 1437 C C . LEU A 1 179 ? 12.699 3.712 -13.631 1.00 84.06 179 LEU A C 1
ATOM 1439 O O . LEU A 1 179 ? 12.199 3.166 -14.618 1.00 84.06 179 LEU A O 1
ATOM 1443 N N . HIS A 1 180 ? 13.734 4.546 -13.694 1.00 91.31 180 HIS A N 1
ATOM 1444 C CA . HIS A 1 180 ? 14.373 4.944 -14.935 1.00 91.31 180 HIS A CA 1
ATOM 1445 C C . HIS A 1 180 ? 15.620 4.111 -15.250 1.00 91.31 180 HIS A C 1
ATOM 1447 O O . HIS A 1 180 ? 16.187 4.289 -16.326 1.00 91.31 180 HIS A O 1
ATOM 1453 N N . ARG A 1 181 ? 16.002 3.135 -14.406 1.00 91.06 181 ARG A N 1
ATOM 1454 C CA . ARG A 1 181 ? 17.211 2.313 -14.604 1.00 91.06 181 ARG A CA 1
ATOM 1455 C C . ARG A 1 181 ? 17.268 1.679 -15.986 1.00 91.06 181 ARG A C 1
ATOM 1457 O O . ARG A 1 181 ? 18.274 1.788 -16.674 1.00 91.06 181 ARG A O 1
ATOM 1464 N N . THR A 1 182 ? 16.167 1.071 -16.425 1.00 90.56 182 THR A N 1
ATOM 1465 C CA . THR A 1 182 ? 16.096 0.447 -17.753 1.00 90.56 182 THR A CA 1
ATOM 1466 C C . THR A 1 182 ? 16.243 1.470 -18.885 1.00 90.56 182 THR A C 1
ATOM 1468 O O . THR A 1 182 ? 16.751 1.123 -19.949 1.00 90.56 182 THR A O 1
ATOM 1471 N N . ASP A 1 183 ? 15.807 2.724 -18.698 1.00 91.31 183 ASP A N 1
ATOM 1472 C CA . ASP A 1 183 ? 16.051 3.771 -19.697 1.00 91.31 183 ASP A CA 1
ATOM 1473 C C . ASP A 1 183 ? 17.520 4.211 -19.692 1.00 91.31 183 ASP A C 1
ATOM 1475 O O . ASP A 1 183 ? 18.117 4.316 -20.759 1.00 91.31 183 ASP A O 1
ATOM 1479 N N . VAL A 1 184 ? 18.135 4.369 -18.516 1.00 92.44 184 VAL A N 1
ATOM 1480 C CA . VAL A 1 184 ? 19.575 4.654 -18.388 1.00 92.44 184 VAL A CA 1
ATOM 1481 C C . VAL A 1 184 ? 20.405 3.567 -19.080 1.00 92.44 184 VAL A C 1
ATOM 1483 O O . VAL A 1 184 ? 21.208 3.878 -19.957 1.00 92.44 184 VAL A O 1
ATOM 1486 N N . GLU A 1 185 ? 20.153 2.289 -18.783 1.00 92.94 185 GLU A N 1
ATOM 1487 C CA . GLU A 1 185 ? 20.817 1.143 -19.428 1.00 92.94 185 GLU A CA 1
ATOM 1488 C C . GLU A 1 185 ? 20.601 1.137 -20.950 1.00 92.94 185 GLU A C 1
ATOM 1490 O O . GLU A 1 185 ? 21.534 0.910 -21.721 1.00 92.94 185 GLU A O 1
ATOM 1495 N N . ARG A 1 186 ? 19.383 1.456 -21.410 1.00 93.44 186 ARG A N 1
ATOM 1496 C CA . ARG A 1 186 ? 19.069 1.577 -22.841 1.00 93.44 186 ARG A CA 1
ATOM 1497 C C . ARG A 1 186 ? 19.856 2.703 -23.511 1.00 93.44 186 ARG A C 1
ATOM 1499 O O . ARG A 1 186 ? 20.290 2.529 -24.650 1.00 93.44 186 ARG A O 1
ATOM 1506 N N . ILE A 1 187 ? 20.003 3.853 -22.852 1.00 92.12 187 ILE A N 1
ATOM 1507 C CA . ILE A 1 187 ? 20.768 4.991 -23.376 1.00 92.12 187 ILE A CA 1
ATOM 1508 C C . ILE A 1 187 ? 22.251 4.621 -23.464 1.00 92.12 187 ILE A C 1
ATOM 1510 O O . ILE A 1 187 ? 22.860 4.871 -24.502 1.00 92.12 187 ILE A O 1
ATOM 1514 N N . LEU A 1 188 ? 22.811 3.988 -22.429 1.00 91.62 188 LEU A N 1
ATOM 1515 C CA . LEU A 1 188 ? 24.201 3.520 -22.417 1.00 91.62 188 LEU A CA 1
ATOM 1516 C C . LEU A 1 188 ? 24.468 2.525 -23.556 1.00 91.62 188 LEU A C 1
ATOM 1518 O O . LEU A 1 188 ? 25.391 2.738 -24.341 1.00 91.62 188 LEU A O 1
ATOM 1522 N N . TYR A 1 189 ? 23.594 1.527 -23.724 1.00 91.94 189 TYR A N 1
ATOM 1523 C CA . TYR A 1 189 ? 23.680 0.547 -24.812 1.00 91.94 189 TYR A CA 1
ATOM 1524 C C . TYR A 1 189 ? 23.597 1.193 -26.201 1.00 91.94 189 TYR A C 1
ATOM 1526 O O . TYR A 1 189 ? 24.403 0.922 -27.087 1.00 91.94 189 TYR A O 1
ATOM 1534 N N . ALA A 1 190 ? 22.645 2.109 -26.410 1.00 90.31 190 ALA A N 1
ATOM 1535 C CA . ALA A 1 190 ? 22.496 2.807 -27.690 1.00 90.31 190 ALA A CA 1
ATOM 1536 C C . ALA A 1 190 ? 23.717 3.673 -28.055 1.00 90.31 190 ALA A C 1
ATOM 1538 O O . ALA A 1 190 ? 23.861 4.084 -29.209 1.00 90.31 190 ALA A O 1
ATOM 1539 N N . ARG A 1 191 ? 24.579 3.966 -27.076 1.00 87.00 191 ARG A N 1
ATOM 1540 C CA . ARG A 1 191 ? 25.809 4.745 -27.230 1.00 87.00 191 ARG A CA 1
ATOM 1541 C C . ARG A 1 191 ? 27.064 3.870 -27.292 1.00 87.00 191 ARG A C 1
ATOM 1543 O O . ARG A 1 191 ? 28.126 4.419 -27.574 1.00 87.00 191 ARG A O 1
ATOM 1550 N N . GLY A 1 192 ? 26.955 2.559 -27.061 1.00 86.75 192 GLY A N 1
ATOM 1551 C CA . GLY A 1 192 ? 28.105 1.657 -26.955 1.00 86.75 192 GLY A CA 1
ATOM 1552 C C . GLY A 1 192 ? 28.973 1.952 -25.728 1.00 86.75 192 GLY A C 1
ATOM 1553 O O . GLY A 1 192 ? 30.196 1.882 -25.813 1.00 86.75 192 GLY A O 1
ATOM 1554 N N . GLN A 1 193 ? 28.357 2.408 -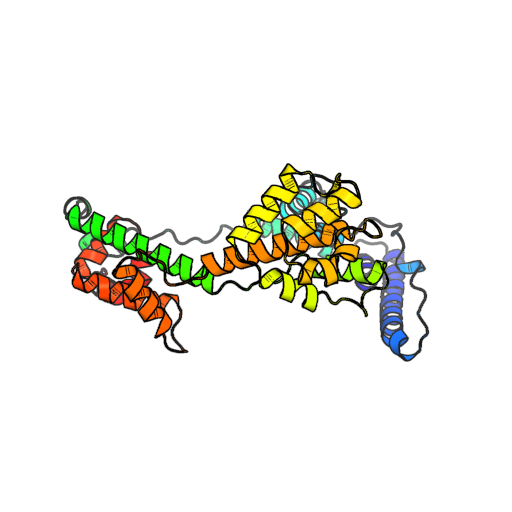24.632 1.00 86.38 193 GLN A N 1
ATOM 1555 C CA . GLN A 1 193 ? 29.040 2.816 -23.398 1.00 86.38 193 GLN A CA 1
ATOM 1556 C C . GLN A 1 193 ? 28.747 1.885 -22.215 1.00 86.38 193 GLN A C 1
ATOM 1558 O O . GLN A 1 193 ? 29.195 2.159 -21.107 1.00 86.38 193 GLN A O 1
ATOM 1563 N N . GLU A 1 194 ? 28.032 0.783 -22.437 1.00 82.81 194 GLU A N 1
ATOM 1564 C CA . GLU A 1 194 ? 27.653 -0.197 -21.415 1.00 82.81 194 GLU A CA 1
ATOM 1565 C C . GLU A 1 194 ? 28.848 -0.881 -20.726 1.00 82.81 194 GLU A C 1
ATOM 1567 O O . GLU A 1 194 ? 28.706 -1.351 -19.601 1.00 82.81 194 GLU A O 1
ATOM 1572 N N . GLU A 1 195 ? 30.020 -0.909 -21.370 1.00 83.69 195 GLU A N 1
ATOM 1573 C CA . GLU A 1 195 ? 31.274 -1.422 -20.792 1.00 83.69 195 GLU A CA 1
ATOM 1574 C C . GLU A 1 195 ? 32.143 -0.323 -20.149 1.00 83.69 195 GLU A C 1
ATOM 1576 O O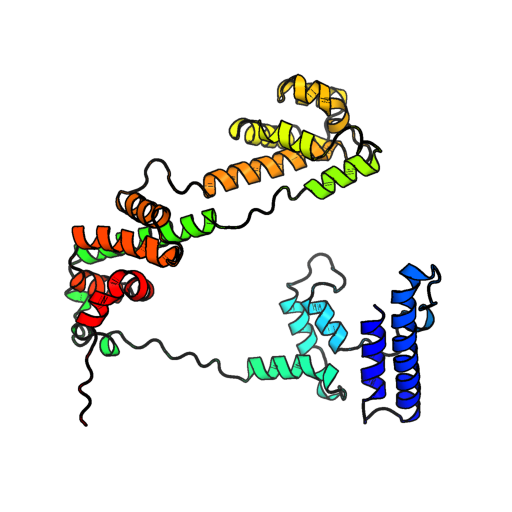 . GLU A 1 195 ? 33.136 -0.633 -19.496 1.00 83.69 195 GLU A O 1
ATOM 1581 N N . LEU A 1 196 ? 31.799 0.957 -20.348 1.00 85.56 196 LEU A N 1
ATOM 1582 C CA . LEU A 1 196 ? 32.560 2.110 -19.844 1.00 85.56 196 LEU A CA 1
ATOM 1583 C C . LEU A 1 196 ? 31.947 2.709 -18.581 1.00 85.56 196 LEU A C 1
ATOM 1585 O O . LEU A 1 196 ? 32.675 3.167 -17.707 1.00 85.56 196 LEU A O 1
ATOM 1589 N N . VAL A 1 197 ? 30.617 2.760 -18.530 1.00 87.75 197 VAL A N 1
ATOM 1590 C CA . VAL A 1 197 ? 29.851 3.297 -17.409 1.00 87.75 197 VAL A CA 1
ATOM 1591 C C . VAL A 1 197 ? 28.656 2.390 -17.191 1.00 87.75 197 VAL A C 1
ATOM 1593 O O . VAL A 1 197 ? 27.859 2.169 -18.105 1.00 87.75 197 VAL A O 1
ATOM 1596 N N . THR A 1 198 ? 28.503 1.894 -15.971 1.00 90.00 198 THR A N 1
ATOM 1597 C CA . THR A 1 198 ? 27.337 1.103 -15.583 1.00 90.00 198 THR A CA 1
ATOM 1598 C C . THR A 1 198 ? 26.262 1.982 -14.949 1.00 90.00 198 THR A C 1
ATOM 1600 O O . THR A 1 198 ? 26.536 3.019 -14.341 1.00 90.00 198 THR A O 1
ATOM 1603 N N . ALA A 1 199 ? 25.001 1.549 -15.044 1.00 90.25 199 ALA A N 1
ATOM 1604 C CA . ALA A 1 199 ? 23.923 2.201 -14.304 1.00 90.25 199 ALA A CA 1
ATOM 1605 C C . ALA A 1 199 ? 24.192 2.173 -12.787 1.00 90.25 199 ALA A C 1
ATOM 1607 O O . ALA A 1 199 ? 23.862 3.126 -12.092 1.00 90.25 199 ALA A O 1
ATOM 1608 N N . GLU A 1 200 ? 24.828 1.117 -12.275 1.00 88.00 200 GLU A N 1
ATOM 1609 C CA . GLU A 1 200 ? 25.146 0.968 -10.849 1.00 88.00 200 GLU A CA 1
ATOM 1610 C C . GLU A 1 200 ? 26.108 2.046 -10.352 1.00 88.00 200 GLU A C 1
ATOM 1612 O O . GLU A 1 200 ? 25.832 2.673 -9.333 1.00 88.00 200 GLU A O 1
ATOM 1617 N N . GLU A 1 201 ? 27.182 2.321 -11.092 1.00 90.31 201 GLU A N 1
ATOM 1618 C CA . GLU A 1 201 ? 28.143 3.384 -10.765 1.00 90.31 201 GLU A CA 1
ATOM 1619 C C . GLU A 1 201 ? 27.496 4.774 -10.798 1.00 90.31 201 GLU A C 1
ATOM 1621 O O . GLU A 1 201 ? 27.736 5.594 -9.905 1.00 90.31 201 GLU A O 1
ATOM 1626 N N . LEU A 1 202 ? 26.624 5.029 -11.783 1.00 92.12 202 LEU A N 1
ATOM 1627 C CA . LEU A 1 202 ? 25.851 6.269 -11.856 1.00 92.12 202 LEU A CA 1
ATOM 1628 C C . LEU A 1 202 ? 24.934 6.419 -10.638 1.00 92.12 202 LEU A C 1
ATOM 1630 O O . LEU A 1 202 ? 25.007 7.428 -9.938 1.00 92.12 202 LEU A O 1
ATOM 1634 N N . TYR A 1 203 ? 24.104 5.417 -10.336 1.00 92.06 203 TYR A N 1
ATOM 1635 C CA . TYR A 1 203 ? 23.210 5.484 -9.180 1.00 92.06 203 TYR A CA 1
ATOM 1636 C C . TYR A 1 203 ? 23.990 5.604 -7.865 1.00 92.06 203 TYR A C 1
ATOM 1638 O O . TYR A 1 203 ? 23.604 6.411 -7.025 1.00 92.06 203 TYR A O 1
ATOM 1646 N N . ALA A 1 204 ? 25.106 4.892 -7.693 1.00 88.94 204 ALA A N 1
ATOM 1647 C CA . ALA A 1 204 ? 25.938 4.997 -6.493 1.00 88.94 204 ALA A CA 1
ATOM 1648 C C . ALA A 1 204 ? 26.507 6.414 -6.301 1.00 88.94 204 ALA A C 1
ATOM 1650 O O . ALA A 1 204 ? 26.485 6.944 -5.193 1.00 88.94 204 ALA A O 1
ATOM 1651 N N . SER A 1 205 ? 26.958 7.051 -7.387 1.00 91.12 205 SER A N 1
ATOM 1652 C CA . SER A 1 205 ? 27.521 8.407 -7.348 1.00 91.12 205 SER A CA 1
ATOM 1653 C C . SER A 1 205 ? 26.468 9.462 -6.992 1.00 91.12 205 SER A C 1
ATOM 1655 O O . SER A 1 205 ? 26.737 10.368 -6.209 1.00 91.12 205 SER A O 1
ATOM 1657 N N . PHE A 1 206 ? 25.257 9.342 -7.545 1.00 92.06 206 PHE A N 1
ATOM 1658 C CA . PHE A 1 206 ? 24.172 10.301 -7.314 1.00 92.06 206 PHE A CA 1
ATOM 1659 C C . PHE A 1 206 ? 23.403 10.057 -6.009 1.00 92.06 206 PHE A C 1
ATOM 1661 O O . PHE A 1 206 ? 22.869 11.008 -5.446 1.00 92.06 206 PHE A O 1
ATOM 1668 N N . SER A 1 207 ? 23.380 8.825 -5.491 1.00 88.00 207 SER A N 1
ATOM 1669 C CA . SER A 1 207 ? 22.774 8.513 -4.182 1.00 88.00 207 SER A CA 1
ATOM 1670 C C . SER A 1 207 ? 23.596 9.054 -3.008 1.00 88.00 207 SER A C 1
ATOM 1672 O O . SER A 1 207 ? 23.087 9.154 -1.900 1.00 88.00 207 SER A O 1
ATOM 1674 N N . ALA A 1 208 ? 24.861 9.423 -3.238 1.00 88.50 208 ALA A N 1
ATOM 1675 C CA . ALA A 1 208 ? 25.710 10.074 -2.241 1.00 88.50 208 ALA A CA 1
ATOM 1676 C C . ALA A 1 208 ? 25.415 11.578 -2.066 1.00 88.50 208 ALA A C 1
ATOM 1678 O O . ALA A 1 208 ? 26.016 12.218 -1.205 1.00 88.50 208 ALA A O 1
ATOM 1679 N N . LEU A 1 209 ? 24.540 12.160 -2.895 1.00 90.88 209 LEU A N 1
ATOM 1680 C CA . LEU A 1 209 ? 24.148 13.564 -2.790 1.00 90.88 209 LEU A CA 1
ATOM 1681 C C . LEU A 1 209 ? 23.152 13.767 -1.642 1.00 90.88 209 LEU A C 1
ATOM 1683 O O . LEU A 1 209 ? 22.225 12.976 -1.467 1.00 90.88 209 LEU A O 1
ATOM 1687 N N . GLU A 1 210 ? 23.290 14.878 -0.918 1.00 90.62 210 GLU A N 1
ATOM 1688 C CA . GLU A 1 210 ? 22.351 15.236 0.150 1.00 90.62 210 GLU A CA 1
ATOM 1689 C C . GLU A 1 210 ? 20.933 15.491 -0.407 1.00 90.62 210 GLU A C 1
ATOM 1691 O O . GLU A 1 210 ? 20.795 16.068 -1.497 1.00 90.62 210 GLU A O 1
ATOM 1696 N N . PRO A 1 211 ? 19.854 15.130 0.318 1.00 90.00 211 PRO A N 1
ATOM 1697 C CA . PRO A 1 211 ? 18.482 15.297 -0.164 1.00 90.00 211 PRO A CA 1
ATOM 1698 C C . PRO A 1 211 ? 18.145 16.730 -0.591 1.00 90.00 211 PRO A C 1
ATOM 1700 O O . PRO A 1 211 ? 17.529 16.932 -1.641 1.00 90.00 211 PRO A O 1
ATOM 1703 N N . GLU A 1 212 ? 18.587 17.727 0.178 1.00 91.75 212 GLU A N 1
ATOM 1704 C CA . GLU A 1 212 ? 18.400 19.144 -0.135 1.00 91.75 212 GLU A CA 1
ATOM 1705 C C . GLU A 1 212 ? 19.110 19.520 -1.441 1.00 91.75 212 GLU A C 1
ATOM 1707 O O . GLU A 1 212 ? 18.528 20.211 -2.282 1.00 91.75 212 GLU A O 1
ATOM 1712 N N . GLN A 1 213 ? 20.328 19.011 -1.657 1.00 93.00 213 GLN A N 1
ATOM 1713 C CA . GLN A 1 213 ? 21.098 19.248 -2.879 1.00 93.00 213 GLN A CA 1
ATOM 1714 C C . GLN A 1 213 ? 20.391 18.660 -4.105 1.00 93.00 213 GLN A C 1
ATOM 1716 O O . GLN A 1 213 ? 20.289 19.330 -5.132 1.00 93.00 213 GLN A O 1
ATOM 1721 N N . VAL A 1 214 ? 19.850 17.443 -3.998 1.00 93.69 214 VAL A N 1
ATOM 1722 C CA . VAL A 1 214 ? 19.087 16.802 -5.082 1.00 93.69 214 VAL A CA 1
ATOM 1723 C C . VAL A 1 214 ? 17.843 17.622 -5.430 1.00 93.69 214 VAL A C 1
ATOM 1725 O O . VAL A 1 214 ? 17.578 17.872 -6.609 1.00 93.69 214 VAL A O 1
ATOM 1728 N N . THR A 1 215 ? 17.090 18.083 -4.424 1.00 93.50 215 THR A N 1
ATOM 1729 C CA . THR A 1 215 ? 15.895 18.909 -4.663 1.00 93.50 215 THR A CA 1
ATOM 1730 C C . THR A 1 215 ? 16.231 20.250 -5.312 1.00 93.50 215 THR A C 1
ATOM 1732 O O . THR A 1 215 ? 15.591 20.614 -6.299 1.00 93.50 215 THR A O 1
ATOM 1735 N N . ALA A 1 216 ? 17.274 20.936 -4.836 1.00 94.94 216 ALA A N 1
ATOM 1736 C CA . ALA A 1 216 ? 17.733 22.195 -5.413 1.00 94.94 216 ALA A CA 1
ATOM 1737 C C . ALA A 1 216 ? 18.216 22.011 -6.860 1.00 94.94 216 ALA A C 1
ATOM 1739 O O . ALA A 1 216 ? 17.893 22.814 -7.734 1.00 94.94 216 ALA A O 1
ATOM 1740 N N . LEU A 1 217 ? 18.932 20.922 -7.152 1.00 95.69 217 LEU A N 1
ATOM 1741 C CA . LEU A 1 217 ? 19.399 20.631 -8.506 1.00 95.69 217 LEU A CA 1
ATOM 1742 C C . LEU A 1 217 ? 18.240 20.334 -9.467 1.00 95.69 217 LEU A C 1
ATOM 1744 O O . LEU A 1 217 ? 18.251 20.793 -10.607 1.00 95.69 217 LEU A O 1
ATOM 1748 N N . LEU A 1 218 ? 17.206 19.619 -9.017 1.00 95.81 218 LEU A N 1
ATOM 1749 C CA . LEU A 1 218 ? 15.989 19.410 -9.808 1.00 95.81 218 LEU A CA 1
ATOM 1750 C C . LEU A 1 218 ? 15.252 20.723 -10.108 1.00 95.81 218 LEU A C 1
ATOM 1752 O O . LEU A 1 218 ? 14.693 20.867 -11.198 1.00 95.81 218 LEU A O 1
ATOM 1756 N N . GLU A 1 219 ? 15.239 21.672 -9.170 1.00 95.75 219 GLU A N 1
ATOM 1757 C CA . GLU A 1 219 ? 14.707 23.019 -9.404 1.00 95.75 219 GLU A CA 1
ATOM 1758 C C . GLU A 1 219 ? 15.545 23.766 -10.443 1.00 95.75 219 GLU A C 1
ATOM 1760 O O . GLU A 1 219 ? 14.991 24.243 -11.432 1.00 95.75 219 GLU A O 1
ATOM 1765 N N . GLN A 1 220 ? 16.873 23.751 -10.317 1.00 95.81 220 GLN A N 1
ATOM 1766 C CA . GLN A 1 220 ? 17.779 24.390 -11.276 1.00 95.81 220 GLN A CA 1
ATOM 1767 C C . GLN A 1 220 ? 17.676 23.796 -12.688 1.00 95.81 220 GLN A C 1
ATOM 1769 O O . GLN A 1 220 ? 17.653 24.535 -13.671 1.00 95.81 220 GLN A O 1
ATOM 1774 N N . ILE A 1 221 ? 17.507 22.475 -12.815 1.00 94.56 221 ILE A N 1
ATOM 1775 C CA . ILE A 1 221 ? 17.252 21.807 -14.104 1.00 94.56 221 ILE A CA 1
ATOM 1776 C C . ILE A 1 221 ? 15.986 22.348 -14.782 1.00 94.56 221 ILE A C 1
ATOM 1778 O O . ILE A 1 221 ? 15.935 22.444 -16.014 1.00 94.56 221 ILE A O 1
ATOM 1782 N N . ARG A 1 222 ? 14.953 22.679 -13.995 1.00 94.00 222 ARG A N 1
ATOM 1783 C CA . ARG A 1 222 ? 13.694 23.244 -14.498 1.00 94.00 222 ARG A CA 1
ATOM 1784 C C . ARG A 1 222 ? 13.837 24.721 -14.837 1.00 94.00 222 ARG A C 1
ATOM 1786 O O . ARG A 1 222 ? 13.406 25.116 -15.912 1.00 94.00 222 ARG A O 1
ATOM 1793 N N . GLU A 1 223 ? 14.425 25.510 -13.942 1.00 95.12 223 GLU A N 1
ATOM 1794 C CA . GLU A 1 223 ? 14.571 26.962 -14.092 1.00 95.12 223 GLU A CA 1
ATOM 1795 C C . GLU A 1 223 ? 15.474 27.341 -15.262 1.00 95.12 223 GLU A C 1
ATOM 1797 O O . GLU A 1 223 ? 15.133 28.228 -16.040 1.00 95.12 223 GLU A O 1
ATOM 1802 N N . GLN A 1 224 ? 16.599 26.644 -15.415 1.00 92.81 224 GLN A N 1
ATOM 1803 C CA . GLN A 1 224 ? 17.553 26.904 -16.492 1.00 92.81 224 GLN A CA 1
ATOM 1804 C C . GLN A 1 224 ? 17.204 26.174 -17.791 1.00 92.81 224 GLN A C 1
ATOM 1806 O O . GLN A 1 224 ? 17.974 26.218 -18.746 1.00 92.81 224 GLN A O 1
ATOM 1811 N N . GLU A 1 225 ? 16.067 25.472 -17.820 1.00 92.31 225 GLU A N 1
ATOM 1812 C CA . GLU A 1 225 ? 15.638 24.643 -18.940 1.00 92.31 225 GLU A CA 1
ATOM 1813 C C . GLU A 1 225 ? 16.791 23.778 -19.476 1.00 92.31 225 GLU A C 1
ATOM 1815 O O . GLU A 1 225 ? 17.151 23.854 -20.647 1.00 92.31 225 GLU A O 1
ATOM 1820 N N . TRP A 1 226 ? 17.382 22.935 -18.620 1.00 92.69 226 TRP A N 1
ATOM 1821 C CA . TRP A 1 226 ? 18.589 22.128 -18.896 1.00 92.69 226 TRP A CA 1
ATOM 1822 C C . TRP A 1 226 ? 18.654 21.501 -20.306 1.00 92.69 226 TRP A C 1
ATOM 1824 O O . TRP A 1 226 ? 19.701 21.451 -20.952 1.00 92.69 226 TRP A O 1
ATOM 1834 N N . HIS A 1 227 ? 17.509 21.041 -20.809 1.00 88.81 227 HIS A N 1
ATOM 1835 C CA . HIS A 1 227 ? 17.349 20.412 -22.119 1.00 88.81 227 HIS A CA 1
ATOM 1836 C C . HIS A 1 227 ? 17.486 21.371 -23.320 1.00 88.81 227 HIS A C 1
ATOM 1838 O O . HIS A 1 227 ? 17.632 20.903 -24.450 1.00 88.81 227 HIS A O 1
ATOM 1844 N N . PHE A 1 228 ? 17.454 22.684 -23.096 1.00 91.44 228 PHE A N 1
ATOM 1845 C CA . PHE A 1 228 ? 17.664 23.739 -24.088 1.00 91.44 228 PHE A CA 1
ATOM 1846 C C . PHE A 1 228 ? 19.009 24.458 -23.950 1.00 91.44 228 PHE A C 1
ATOM 1848 O O . PHE A 1 228 ? 19.411 25.143 -24.892 1.00 91.44 228 PHE A O 1
ATOM 1855 N N . LEU A 1 229 ? 19.743 24.262 -22.848 1.00 91.69 229 LEU A N 1
ATOM 1856 C CA . LEU A 1 229 ? 21.082 24.835 -22.692 1.00 91.69 229 LEU A CA 1
ATOM 1857 C C . LEU A 1 229 ? 22.017 24.358 -23.817 1.00 91.69 229 LEU A C 1
ATOM 1859 O O . LEU A 1 229 ? 21.930 23.196 -24.222 1.00 91.69 229 LEU A O 1
ATOM 1863 N N . PRO A 1 230 ? 22.927 25.192 -24.344 1.00 89.44 230 PRO A N 1
ATOM 1864 C CA . PRO A 1 230 ? 23.968 24.773 -25.278 1.00 89.44 230 PRO A CA 1
ATOM 1865 C C . PRO A 1 230 ? 25.098 23.990 -24.573 1.00 89.44 230 PRO A C 1
ATOM 1867 O O . PRO A 1 230 ? 25.238 24.055 -23.353 1.00 89.44 230 PRO A O 1
ATOM 1870 N N . PRO A 1 231 ? 25.959 23.263 -25.318 1.00 84.56 231 PRO A N 1
ATOM 1871 C CA . PRO A 1 231 ? 26.933 22.333 -24.730 1.00 84.56 231 PRO A CA 1
ATOM 1872 C C . PRO A 1 231 ? 27.879 22.939 -23.682 1.00 84.56 231 PRO A C 1
ATOM 1874 O O . PRO A 1 231 ? 28.113 22.322 -22.650 1.00 84.56 231 PRO A O 1
ATOM 1877 N N . ARG A 1 232 ? 28.397 24.152 -23.921 1.00 86.69 232 ARG A N 1
ATOM 1878 C CA . ARG A 1 232 ? 29.299 24.832 -22.972 1.00 86.69 232 ARG A CA 1
ATOM 1879 C C . ARG A 1 232 ? 28.585 25.268 -21.695 1.00 86.69 232 ARG A C 1
ATOM 1881 O O . ARG A 1 232 ? 29.155 25.186 -20.618 1.00 86.69 232 ARG A O 1
ATOM 1888 N N . GLU A 1 233 ? 27.342 25.721 -21.820 1.00 90.69 233 GLU A N 1
ATOM 1889 C CA . GLU A 1 233 ? 26.543 26.149 -20.670 1.00 90.69 233 GLU A CA 1
ATOM 1890 C C . GLU A 1 233 ? 26.112 24.950 -19.824 1.00 90.69 233 GLU A C 1
ATOM 1892 O O . GLU A 1 233 ? 26.095 25.055 -18.605 1.00 90.69 233 GLU A O 1
ATOM 1897 N N . ARG A 1 234 ? 25.877 23.781 -20.435 1.00 91.06 234 ARG A N 1
ATOM 1898 C CA . ARG A 1 234 ? 25.643 22.536 -19.688 1.00 91.06 234 ARG A CA 1
ATOM 1899 C C . ARG A 1 234 ? 26.850 22.108 -18.867 1.00 91.06 234 ARG A C 1
ATOM 1901 O O . ARG A 1 234 ? 26.691 21.721 -17.718 1.00 91.06 234 ARG A O 1
ATOM 1908 N N . GLU A 1 235 ? 28.051 22.183 -19.436 1.00 90.50 235 GLU A N 1
ATOM 1909 C CA . GLU A 1 235 ? 29.266 21.840 -18.695 1.00 90.50 235 GLU A CA 1
ATOM 1910 C C . GLU A 1 235 ? 29.471 22.783 -17.501 1.00 90.50 235 GLU A C 1
ATOM 1912 O O . GLU A 1 235 ? 29.747 22.319 -16.395 1.00 90.50 235 GLU A O 1
ATOM 1917 N N . ASN A 1 236 ? 29.253 24.089 -17.697 1.00 92.94 236 ASN A N 1
ATOM 1918 C CA . ASN A 1 236 ? 29.280 25.066 -16.607 1.00 92.94 236 ASN A CA 1
ATOM 1919 C C . ASN A 1 236 ? 28.222 24.749 -15.543 1.00 92.94 236 ASN A C 1
ATOM 1921 O O . ASN A 1 236 ? 28.553 24.687 -14.364 1.00 92.94 236 ASN A O 1
ATOM 1925 N N . PHE A 1 237 ? 26.988 24.452 -15.960 1.00 94.62 237 PHE A N 1
ATOM 1926 C CA . PHE A 1 237 ? 25.907 24.061 -15.059 1.00 94.62 237 PHE A CA 1
ATOM 1927 C C . PHE A 1 237 ? 26.285 22.839 -14.210 1.00 94.62 237 PHE A C 1
ATOM 1929 O O . PHE A 1 237 ? 26.084 22.856 -12.998 1.00 94.62 237 PHE A O 1
ATOM 1936 N N . LEU A 1 238 ? 26.879 21.793 -14.799 1.00 94.12 238 LEU A N 1
ATOM 1937 C CA . LEU A 1 238 ? 27.328 20.629 -14.025 1.00 94.12 238 LEU A CA 1
ATOM 1938 C C . LEU A 1 238 ? 28.418 21.006 -13.014 1.00 94.12 238 LEU A C 1
ATOM 1940 O O . LEU A 1 238 ? 28.337 20.585 -11.864 1.00 94.12 238 LEU A O 1
ATOM 1944 N N . ARG A 1 239 ? 29.405 21.821 -13.412 1.00 93.81 239 ARG A N 1
ATOM 1945 C CA . ARG A 1 239 ? 30.498 22.272 -12.527 1.00 93.81 239 ARG A CA 1
ATOM 1946 C C . ARG A 1 239 ? 30.021 23.169 -11.385 1.00 93.81 239 ARG A C 1
ATOM 1948 O O . ARG A 1 239 ? 30.659 23.197 -10.339 1.00 93.81 239 ARG A O 1
ATOM 1955 N N . GLU A 1 240 ? 28.932 23.903 -11.587 1.00 93.75 240 GLU A N 1
ATOM 1956 C CA . GLU A 1 240 ? 28.329 24.758 -10.563 1.00 93.75 240 GLU A CA 1
ATOM 1957 C C . GLU A 1 240 ? 27.563 23.960 -9.499 1.00 93.75 240 GLU A C 1
ATOM 1959 O O . GLU A 1 240 ? 27.533 24.377 -8.342 1.00 93.75 240 GLU A O 1
ATOM 1964 N N . HIS A 1 241 ? 26.961 22.819 -9.862 1.00 91.69 241 HIS A N 1
ATOM 1965 C CA . HIS A 1 241 ? 26.005 22.117 -8.993 1.00 91.69 241 HIS A CA 1
ATOM 1966 C C . HIS A 1 241 ? 26.447 20.725 -8.508 1.00 91.69 241 HIS A C 1
ATOM 1968 O O . HIS A 1 241 ? 25.866 20.195 -7.554 1.00 91.69 241 HIS A O 1
ATOM 1974 N N . LEU A 1 242 ? 27.442 20.112 -9.152 1.00 93.50 242 LEU A N 1
ATOM 1975 C CA . LEU A 1 242 ? 27.957 18.780 -8.822 1.00 93.50 242 LEU A CA 1
ATOM 1976 C C . LEU A 1 242 ? 29.435 18.842 -8.425 1.00 93.50 242 LEU A C 1
ATOM 1978 O O . LEU A 1 242 ? 30.154 19.783 -8.754 1.00 93.50 242 LEU A O 1
ATOM 1982 N N . SER A 1 243 ? 29.900 17.813 -7.714 1.00 91.62 243 SER A N 1
ATOM 1983 C CA . SER A 1 243 ? 31.315 17.681 -7.369 1.00 91.62 243 SER A CA 1
ATOM 1984 C C . SER A 1 243 ? 32.175 17.456 -8.616 1.00 91.62 243 SER A C 1
ATOM 1986 O O . SER A 1 243 ? 31.737 16.836 -9.587 1.00 91.62 243 SER A O 1
ATOM 1988 N N . GLY A 1 244 ? 33.428 17.923 -8.565 1.00 88.88 244 GLY A N 1
ATOM 1989 C CA . GLY A 1 244 ? 34.390 17.758 -9.660 1.00 88.88 244 GLY A CA 1
ATOM 1990 C C . GLY A 1 244 ? 34.539 16.302 -10.101 1.00 88.88 244 GLY A C 1
ATOM 1991 O O . GLY A 1 244 ? 34.510 16.038 -11.294 1.00 88.88 244 GLY A O 1
ATOM 1992 N N . ASP A 1 245 ? 34.554 15.360 -9.155 1.00 90.06 245 ASP A N 1
ATOM 1993 C CA . ASP A 1 245 ? 34.675 13.925 -9.443 1.00 90.06 245 ASP A CA 1
ATOM 1994 C C . ASP A 1 245 ? 33.523 13.397 -10.318 1.00 90.06 245 ASP A C 1
ATOM 1996 O O . ASP A 1 245 ? 33.751 12.649 -11.267 1.00 90.06 245 ASP A O 1
ATOM 2000 N N . ILE A 1 246 ? 32.281 13.819 -10.042 1.00 91.50 246 ILE A N 1
ATOM 2001 C CA . ILE A 1 246 ? 31.101 13.426 -10.832 1.00 91.50 246 ILE A CA 1
ATOM 2002 C C . ILE A 1 246 ? 31.166 14.054 -12.225 1.00 91.50 246 ILE A C 1
ATOM 2004 O O . ILE A 1 246 ? 30.848 13.398 -13.219 1.00 91.50 246 ILE A O 1
ATOM 2008 N N . VAL A 1 247 ? 31.575 15.322 -12.315 1.00 92.38 247 VAL A N 1
ATOM 2009 C CA . VAL A 1 247 ? 31.679 16.025 -13.600 1.00 92.38 247 VAL A CA 1
ATOM 2010 C C . VAL A 1 247 ? 32.801 15.450 -14.458 1.00 92.38 247 VAL A C 1
ATOM 2012 O O . VAL A 1 247 ? 32.616 15.279 -15.660 1.00 92.38 247 VAL A O 1
ATOM 2015 N N . ASP A 1 248 ? 33.937 15.107 -13.866 1.00 91.38 248 ASP A N 1
ATOM 2016 C CA . ASP A 1 248 ? 35.076 14.557 -14.593 1.00 91.38 248 ASP A CA 1
ATOM 2017 C C . ASP A 1 248 ? 34.802 13.115 -15.052 1.00 91.38 248 ASP A C 1
ATOM 2019 O O . ASP A 1 248 ? 35.197 12.739 -16.156 1.00 91.38 248 ASP A O 1
ATOM 2023 N N . ALA A 1 249 ? 34.065 12.326 -14.260 1.00 90.19 249 ALA A N 1
ATOM 2024 C CA . ALA A 1 249 ? 33.682 10.962 -14.623 1.00 90.19 249 ALA A CA 1
ATOM 2025 C C . ALA A 1 249 ? 32.529 10.899 -15.643 1.00 90.19 249 ALA A C 1
ATOM 2027 O O . ALA A 1 249 ? 32.561 10.083 -16.565 1.00 90.19 249 ALA A O 1
ATOM 2028 N N . TYR A 1 250 ? 31.502 11.745 -15.495 1.00 92.50 250 TYR A N 1
ATOM 2029 C CA . TYR A 1 250 ? 30.240 11.599 -16.235 1.00 92.50 250 TYR A CA 1
ATOM 2030 C C . TYR A 1 250 ? 29.821 12.836 -17.033 1.00 92.50 250 TYR A C 1
ATOM 2032 O O . TYR A 1 250 ? 28.835 12.779 -17.765 1.00 92.50 250 TYR A O 1
ATOM 2040 N N . GLY A 1 251 ? 30.540 13.955 -16.946 1.00 90.31 251 GLY A N 1
ATOM 2041 C CA . GLY A 1 251 ? 30.141 15.219 -17.570 1.00 90.31 251 GLY A CA 1
ATOM 2042 C C . GLY A 1 251 ? 29.935 15.120 -19.081 1.00 90.31 251 GLY A C 1
ATOM 2043 O O . GLY A 1 251 ? 28.949 15.644 -19.597 1.00 90.31 251 GLY A O 1
ATOM 2044 N N . GLU A 1 252 ? 30.791 14.381 -19.795 1.00 90.25 252 GLU A N 1
ATOM 2045 C CA . GLU A 1 252 ? 30.615 14.155 -21.237 1.00 90.25 252 GLU A CA 1
ATOM 2046 C C . GLU A 1 252 ? 29.323 13.376 -21.537 1.00 90.25 252 GLU A C 1
ATOM 2048 O O . GLU A 1 252 ? 28.572 13.739 -22.443 1.00 90.25 252 GLU A O 1
ATOM 2053 N N . LEU A 1 253 ? 29.029 12.336 -20.750 1.00 91.12 253 LEU A N 1
ATOM 2054 C CA . LEU A 1 253 ? 27.811 11.534 -20.880 1.00 91.12 253 LEU A CA 1
ATOM 2055 C C . LEU A 1 253 ? 26.557 12.381 -20.620 1.00 91.12 253 LEU A C 1
ATOM 2057 O O . LEU A 1 253 ? 25.612 12.348 -21.411 1.00 91.12 253 LEU A O 1
ATOM 2061 N N . LEU A 1 254 ? 26.564 13.145 -19.527 1.00 92.25 254 LEU A N 1
ATOM 2062 C CA . LEU A 1 254 ? 25.423 13.937 -19.074 1.00 92.25 254 LEU A CA 1
ATOM 2063 C C . LEU A 1 254 ? 25.166 15.150 -19.979 1.00 92.25 254 LEU A C 1
ATOM 2065 O O . LEU A 1 254 ? 24.020 15.543 -20.156 1.00 92.25 254 LEU A O 1
ATOM 2069 N N . CYS A 1 255 ? 26.191 15.734 -20.600 1.00 90.81 255 CYS A N 1
ATOM 2070 C CA . CYS A 1 255 ? 26.023 16.879 -21.498 1.00 90.81 255 CYS A CA 1
ATOM 2071 C C . CYS A 1 255 ? 25.618 16.498 -22.933 1.00 90.81 255 CYS A C 1
ATOM 2073 O O . CYS A 1 255 ? 25.269 17.386 -23.716 1.00 90.81 255 CYS A O 1
ATOM 2075 N N . ASP A 1 256 ? 25.671 15.223 -23.324 1.00 84.69 256 ASP A N 1
ATOM 2076 C CA . ASP A 1 256 ? 25.539 14.792 -24.720 1.00 84.69 256 ASP A CA 1
ATOM 2077 C C . ASP A 1 256 ? 24.099 14.413 -25.124 1.00 84.69 256 ASP A C 1
ATOM 2079 O O . ASP A 1 256 ? 23.369 13.715 -24.426 1.00 84.69 256 ASP A O 1
ATOM 2083 N N . PHE A 1 257 ? 23.681 14.840 -26.317 1.00 84.38 257 PHE A N 1
ATOM 2084 C CA . PHE A 1 257 ? 22.332 14.622 -26.845 1.00 84.38 257 PHE A CA 1
ATOM 2085 C C . PHE A 1 257 ? 22.179 13.311 -27.619 1.00 84.38 257 PHE A C 1
ATOM 2087 O O . PHE A 1 257 ? 21.051 12.850 -27.822 1.00 84.38 257 PHE A O 1
ATOM 2094 N N . ARG A 1 258 ? 23.282 12.677 -28.042 1.00 84.81 258 ARG A N 1
ATOM 2095 C CA . ARG A 1 258 ? 23.223 11.406 -28.780 1.00 84.81 258 ARG A CA 1
ATOM 2096 C C . ARG A 1 258 ? 22.489 10.355 -27.949 1.00 84.81 258 A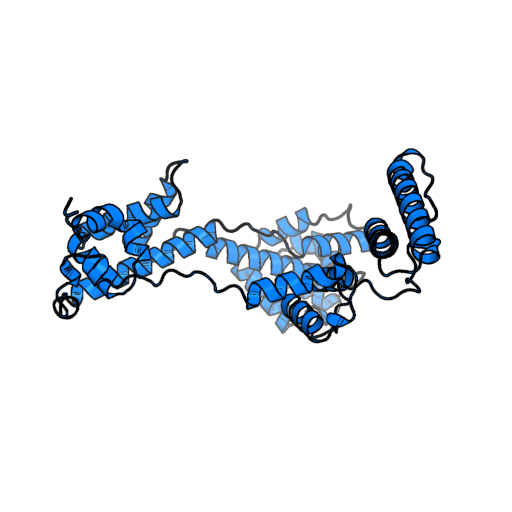RG A C 1
ATOM 2098 O O . ARG A 1 258 ? 22.792 10.159 -26.772 1.00 84.81 258 ARG A O 1
ATOM 2105 N N . ALA A 1 259 ? 21.502 9.711 -28.568 1.00 85.00 259 ALA A N 1
ATOM 2106 C CA . ALA A 1 259 ? 20.635 8.708 -27.945 1.00 85.00 259 ALA A CA 1
ATOM 2107 C C . ALA A 1 259 ? 19.962 9.144 -26.619 1.00 85.00 259 ALA A C 1
ATOM 2109 O O . ALA A 1 259 ? 19.444 8.307 -25.886 1.00 85.00 259 ALA A O 1
ATOM 2110 N N . GLY A 1 260 ? 19.910 10.449 -26.324 1.00 84.88 260 GLY A N 1
ATOM 2111 C CA . GLY A 1 260 ? 19.276 10.980 -25.121 1.00 84.88 260 GLY A CA 1
ATOM 2112 C C . GLY A 1 260 ? 20.131 10.965 -23.851 1.00 84.88 260 GLY A C 1
ATOM 2113 O O . GLY A 1 260 ? 19.536 10.936 -22.781 1.00 84.88 260 GLY A O 1
ATOM 2114 N N . GLY A 1 261 ? 21.468 11.020 -23.946 1.00 87.44 261 GLY A N 1
ATOM 2115 C CA . GLY A 1 261 ? 22.381 11.110 -22.787 1.00 87.44 261 GLY A CA 1
ATOM 2116 C C . GLY A 1 261 ? 22.015 12.211 -21.783 1.00 87.44 261 GLY A C 1
ATOM 2117 O O . GLY A 1 261 ? 21.937 11.956 -20.587 1.00 87.44 261 GLY A O 1
ATOM 2118 N N . TYR A 1 262 ? 21.625 13.389 -22.275 1.00 88.56 262 TYR A N 1
ATOM 2119 C CA . TYR A 1 262 ? 21.192 14.529 -21.456 1.00 88.56 262 TYR A CA 1
ATOM 2120 C C . TYR A 1 262 ? 19.998 14.262 -20.530 1.00 88.56 262 TYR A C 1
ATOM 2122 O O . TYR A 1 262 ? 19.766 15.034 -19.597 1.00 88.56 262 TYR A O 1
ATOM 2130 N N . ARG A 1 263 ? 19.227 13.194 -20.784 1.00 91.69 263 ARG A N 1
ATOM 2131 C CA . ARG A 1 263 ? 18.095 12.781 -19.943 1.00 91.69 263 ARG A CA 1
ATOM 2132 C C . ARG A 1 263 ? 18.546 12.030 -18.692 1.00 91.69 263 ARG A C 1
ATOM 2134 O O . ARG A 1 263 ? 17.856 12.117 -17.685 1.00 91.69 263 ARG A O 1
ATOM 2141 N N . ILE A 1 264 ? 19.720 11.387 -18.733 1.00 93.81 264 ILE A N 1
ATOM 2142 C CA . ILE A 1 264 ? 20.255 10.574 -17.631 1.00 93.81 264 ILE A CA 1
ATOM 2143 C C . ILE A 1 264 ? 20.327 11.387 -16.336 1.00 93.81 264 ILE A C 1
ATOM 2145 O O . ILE A 1 264 ? 19.901 10.894 -15.301 1.00 93.81 264 ILE A O 1
ATOM 2149 N N . LEU A 1 265 ? 20.788 12.643 -16.386 1.00 94.62 265 LEU A N 1
ATOM 2150 C CA . LEU A 1 265 ? 20.865 13.498 -15.195 1.00 94.62 265 LEU A CA 1
ATOM 2151 C C . LEU A 1 265 ? 19.499 13.650 -14.506 1.00 94.62 265 LEU A C 1
ATOM 2153 O O . LEU A 1 265 ? 19.382 13.456 -13.299 1.00 94.62 265 LEU A O 1
ATOM 2157 N N . GLY A 1 266 ? 18.466 13.992 -15.280 1.00 93.62 266 GLY A N 1
ATOM 2158 C CA . GLY A 1 266 ? 17.113 14.170 -14.755 1.00 93.62 266 GLY A CA 1
ATOM 2159 C C . GLY A 1 266 ? 16.520 12.859 -14.245 1.00 93.62 266 GLY A C 1
ATOM 2160 O O . GLY A 1 266 ? 15.931 12.838 -13.170 1.00 93.62 266 GLY A O 1
ATOM 2161 N N . ASP A 1 267 ? 16.719 11.770 -14.986 1.00 94.25 267 ASP A N 1
ATOM 2162 C CA . ASP A 1 267 ? 16.229 10.436 -14.635 1.00 94.25 267 ASP A CA 1
ATOM 2163 C C . ASP A 1 267 ? 16.849 9.927 -13.317 1.00 94.25 267 ASP A C 1
ATOM 2165 O O . ASP A 1 267 ? 16.122 9.462 -12.436 1.00 94.25 267 ASP A O 1
ATOM 2169 N N . LEU A 1 268 ? 18.167 10.093 -13.141 1.00 94.12 268 LEU A N 1
ATOM 2170 C CA . LEU A 1 268 ? 18.881 9.744 -11.907 1.00 94.12 268 LEU A CA 1
ATOM 2171 C C . LEU A 1 268 ? 18.385 10.573 -10.720 1.00 94.12 268 LEU A C 1
ATOM 2173 O O . LEU A 1 268 ? 18.011 10.013 -9.694 1.00 94.12 268 LEU A O 1
ATOM 2177 N N . LEU A 1 269 ? 18.334 11.902 -10.857 1.00 94.31 269 LEU A N 1
ATOM 2178 C CA . LEU A 1 269 ? 17.922 12.786 -9.764 1.00 94.31 269 LEU A CA 1
ATOM 2179 C C . LEU A 1 269 ? 16.459 12.580 -9.362 1.00 94.31 269 LEU A C 1
ATOM 2181 O O . LEU A 1 269 ? 16.138 12.662 -8.181 1.00 94.31 269 LEU A O 1
ATOM 2185 N N . LEU A 1 270 ? 15.566 12.297 -10.316 1.00 93.44 270 LEU A N 1
ATOM 2186 C CA . LEU A 1 270 ? 14.167 11.981 -10.020 1.00 93.44 270 LEU A CA 1
ATOM 2187 C C . LEU A 1 270 ? 14.025 10.662 -9.258 1.00 93.44 270 LEU A C 1
ATOM 2189 O O . LEU A 1 270 ? 13.181 10.564 -8.366 1.00 93.44 270 LEU A O 1
ATOM 2193 N N . ASP A 1 271 ? 14.826 9.654 -9.603 1.00 92.31 271 ASP A N 1
ATOM 2194 C CA . ASP A 1 271 ? 14.837 8.385 -8.881 1.00 92.31 271 ASP A CA 1
ATOM 2195 C C . ASP A 1 271 ? 15.416 8.547 -7.466 1.00 92.31 271 ASP A C 1
ATOM 2197 O O . ASP A 1 271 ? 14.781 8.083 -6.518 1.00 92.31 271 ASP A O 1
ATOM 2201 N N . VAL A 1 272 ? 16.534 9.268 -7.308 1.00 90.75 272 VAL A N 1
ATOM 2202 C CA . VAL A 1 272 ? 17.158 9.549 -5.999 1.00 90.75 272 VAL A CA 1
ATOM 2203 C C . VAL A 1 272 ? 16.248 10.409 -5.118 1.00 90.75 272 VAL A C 1
ATOM 2205 O O . VAL A 1 272 ? 16.036 10.099 -3.951 1.00 90.75 272 VAL A O 1
ATOM 2208 N N . GLU A 1 273 ? 15.624 11.462 -5.653 1.00 91.56 273 GLU A N 1
ATOM 2209 C CA . GLU A 1 273 ? 14.685 12.293 -4.884 1.00 91.56 273 GLU A CA 1
ATOM 2210 C C . GLU A 1 273 ? 13.488 11.482 -4.381 1.00 91.56 273 GLU A C 1
ATOM 2212 O O . GLU A 1 273 ? 13.036 11.629 -3.239 1.00 91.56 273 GLU A O 1
ATOM 2217 N N . ARG A 1 274 ? 12.988 10.586 -5.232 1.00 87.31 274 ARG A N 1
ATOM 2218 C CA . ARG A 1 274 ? 11.902 9.685 -4.876 1.00 87.31 274 ARG A CA 1
ATOM 2219 C C . ARG A 1 274 ? 12.332 8.703 -3.795 1.00 87.31 274 ARG A C 1
ATOM 2221 O O . ARG A 1 274 ? 11.538 8.446 -2.892 1.00 87.31 274 ARG A O 1
ATOM 2228 N N . GLU A 1 275 ? 13.543 8.167 -3.880 1.00 85.94 275 GLU A N 1
ATOM 2229 C CA . GLU A 1 275 ? 14.134 7.316 -2.850 1.00 85.94 275 GLU A CA 1
ATOM 2230 C C . GLU A 1 275 ? 14.249 8.063 -1.517 1.00 85.94 275 GLU A C 1
ATOM 2232 O O . GLU A 1 275 ? 13.638 7.627 -0.544 1.00 85.94 275 GLU A O 1
ATOM 2237 N N . ASN A 1 276 ? 14.842 9.258 -1.497 1.00 86.06 276 ASN A N 1
ATOM 2238 C CA . ASN A 1 276 ? 14.969 10.106 -0.304 1.00 86.06 276 ASN A CA 1
ATOM 2239 C C . ASN A 1 276 ? 13.609 10.423 0.348 1.00 86.06 276 ASN A C 1
ATOM 2241 O O . ASN A 1 276 ? 13.433 10.346 1.571 1.00 86.06 276 ASN A O 1
ATOM 2245 N N . ARG A 1 277 ? 12.589 10.742 -0.463 1.00 82.94 277 ARG A N 1
ATOM 2246 C CA . ARG A 1 277 ? 11.211 10.933 0.025 1.00 82.94 277 ARG A CA 1
ATOM 2247 C C . ARG A 1 277 ? 10.629 9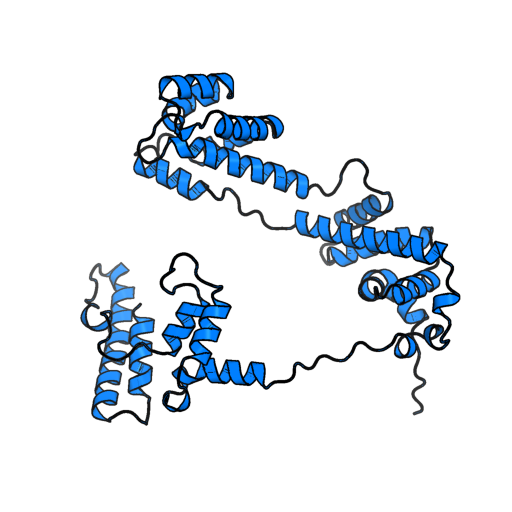.656 0.615 1.00 82.94 277 ARG A C 1
ATOM 2249 O O . ARG A 1 277 ? 9.922 9.714 1.626 1.00 82.94 277 ARG A O 1
ATOM 2256 N N . LEU A 1 278 ? 10.884 8.512 -0.016 1.00 79.19 278 LEU A N 1
ATOM 2257 C CA . LEU A 1 278 ? 10.413 7.223 0.472 1.00 79.19 278 LEU A CA 1
ATOM 2258 C C . LEU A 1 278 ? 11.108 6.852 1.780 1.00 79.19 278 LEU A C 1
ATOM 2260 O O . LEU A 1 278 ? 10.403 6.496 2.721 1.00 79.19 278 LEU A O 1
ATOM 2264 N N . GLU A 1 279 ? 12.424 7.004 1.893 1.00 79.12 279 GLU A N 1
ATOM 2265 C CA . GLU A 1 279 ? 13.169 6.783 3.135 1.00 79.12 279 GLU A CA 1
ATOM 2266 C C . GLU A 1 279 ? 12.613 7.632 4.278 1.00 79.12 279 GLU A C 1
ATOM 2268 O O . GLU A 1 279 ? 12.211 7.093 5.310 1.00 79.12 279 GLU A O 1
ATOM 2273 N N . THR A 1 280 ? 12.443 8.936 4.048 1.00 77.44 280 THR A N 1
ATOM 2274 C CA . THR A 1 280 ? 11.832 9.855 5.021 1.00 77.44 280 THR A CA 1
ATOM 2275 C C . THR A 1 280 ? 10.424 9.396 5.420 1.00 77.44 280 THR A C 1
ATOM 2277 O O . THR A 1 280 ? 10.042 9.400 6.594 1.00 77.44 280 THR A O 1
ATOM 2280 N N . SER A 1 281 ? 9.620 8.943 4.454 1.00 76.88 281 SER A N 1
ATOM 2281 C CA . SER A 1 281 ? 8.264 8.454 4.724 1.00 76.88 281 SER A CA 1
ATOM 2282 C C . SER A 1 281 ? 8.240 7.145 5.525 1.00 76.88 281 SER A C 1
ATOM 2284 O O . SER A 1 281 ? 7.296 6.923 6.290 1.00 76.88 281 SER A O 1
ATOM 2286 N N . ARG A 1 282 ? 9.277 6.310 5.384 1.00 81.44 282 ARG A N 1
ATOM 2287 C CA . ARG A 1 282 ? 9.421 4.996 6.025 1.00 81.44 282 ARG A CA 1
ATOM 2288 C C . ARG A 1 282 ? 9.996 5.052 7.428 1.00 81.44 282 ARG A C 1
ATOM 2290 O O . ARG A 1 282 ? 9.836 4.069 8.155 1.00 81.44 282 ARG A O 1
ATOM 2297 N N . GLN A 1 283 ? 10.617 6.169 7.807 1.00 85.31 283 GLN A N 1
ATOM 2298 C CA . GLN A 1 283 ? 11.081 6.394 9.171 1.00 85.31 283 GLN A CA 1
ATOM 2299 C C . GLN A 1 283 ? 9.927 6.198 10.161 1.00 85.31 283 GLN A C 1
ATOM 2301 O O . GLN A 1 283 ? 8.934 6.947 10.185 1.00 85.31 283 GLN A O 1
ATOM 2306 N N . LEU A 1 284 ? 10.063 5.144 10.966 1.00 88.62 284 LEU A N 1
ATOM 2307 C CA . LEU A 1 284 ? 9.080 4.763 11.971 1.00 88.62 284 LEU A CA 1
ATOM 2308 C C . LEU A 1 284 ? 9.044 5.771 13.109 1.00 88.62 284 LEU A C 1
ATOM 2310 O O . LEU A 1 284 ? 7.950 6.153 13.487 1.00 88.62 284 LEU A O 1
ATOM 2314 N N . HIS A 1 285 ? 10.196 6.278 13.542 1.00 90.19 285 HIS A N 1
ATOM 2315 C CA . HIS A 1 285 ? 10.314 7.318 14.567 1.00 90.19 285 HIS A CA 1
ATOM 2316 C C . HIS A 1 285 ? 10.583 8.681 13.921 1.00 90.19 285 HIS A C 1
ATOM 2318 O O . HIS A 1 285 ? 11.359 8.775 12.971 1.00 90.19 285 HIS A O 1
ATOM 2324 N N . ARG A 1 286 ? 9.897 9.734 14.375 1.00 89.50 286 ARG A N 1
ATOM 2325 C CA . ARG A 1 286 ? 10.054 11.130 13.919 1.00 89.50 286 ARG A CA 1
ATOM 2326 C C . ARG A 1 286 ? 10.167 12.045 15.131 1.00 89.50 286 ARG A C 1
ATOM 2328 O O . ARG A 1 286 ? 9.592 11.789 16.184 1.00 89.50 286 ARG A O 1
ATOM 2335 N N . ALA A 1 287 ? 10.855 13.167 14.942 1.00 85.12 287 ALA A N 1
ATOM 2336 C CA . ALA A 1 287 ? 10.893 14.227 15.939 1.00 85.12 287 ALA A CA 1
ATOM 2337 C C . ALA A 1 287 ? 9.474 14.770 16.202 1.00 85.12 287 ALA A C 1
ATOM 2339 O O . ALA A 1 287 ? 8.798 15.220 15.275 1.00 85.12 287 ALA A O 1
ATOM 2340 N N . GLY A 1 288 ? 9.040 14.735 17.465 1.00 88.00 288 GLY A N 1
ATOM 2341 C CA . GLY A 1 288 ? 7.715 15.198 17.893 1.00 88.00 288 GLY A CA 1
ATOM 2342 C C . GLY A 1 288 ? 6.625 14.122 17.921 1.00 88.00 288 GLY A C 1
ATOM 2343 O O . GLY A 1 288 ? 5.449 14.478 18.024 1.00 88.00 288 GLY A O 1
ATOM 2344 N N . ASP A 1 289 ? 6.988 12.840 17.821 1.00 92.06 289 ASP A N 1
ATOM 2345 C CA . ASP A 1 289 ? 6.049 11.742 18.053 1.00 92.06 289 ASP A CA 1
ATOM 2346 C C . ASP A 1 289 ? 5.463 11.811 19.481 1.00 92.06 289 ASP A C 1
ATOM 2348 O O . ASP A 1 289 ? 6.091 12.283 20.429 1.00 92.06 289 ASP A O 1
ATOM 2352 N N . SER A 1 290 ? 4.194 11.417 19.614 1.00 94.81 290 SER A N 1
ATOM 2353 C CA . SER A 1 290 ? 3.507 11.381 20.907 1.00 94.81 290 SER A CA 1
ATOM 2354 C C . SER A 1 290 ? 3.955 10.171 21.732 1.00 94.81 290 SER A C 1
ATOM 2356 O O . SER A 1 290 ? 4.329 9.150 21.162 1.00 94.81 290 SER A O 1
ATOM 2358 N N . GLU A 1 291 ? 3.821 10.228 23.063 1.00 94.88 291 GLU A N 1
ATOM 2359 C CA . GLU A 1 291 ? 4.118 9.078 23.943 1.00 94.88 291 GLU A CA 1
ATOM 2360 C C . GLU A 1 291 ? 3.367 7.810 23.492 1.00 94.88 291 GLU A C 1
ATOM 2362 O O . GLU A 1 291 ? 3.929 6.719 23.448 1.00 94.88 291 GLU A O 1
ATOM 2367 N N . GLN A 1 292 ? 2.105 7.962 23.074 1.00 95.38 292 GLN A N 1
ATOM 2368 C CA . GLN A 1 292 ? 1.314 6.856 22.538 1.00 95.38 292 GLN A CA 1
ATOM 2369 C C . GLN A 1 292 ? 1.927 6.275 21.253 1.00 95.38 292 GLN A C 1
ATOM 2371 O O . GLN A 1 292 ? 1.925 5.059 21.060 1.00 95.38 292 GLN A O 1
ATOM 2376 N N . MET A 1 293 ? 2.398 7.133 20.341 1.00 96.25 293 MET A N 1
ATOM 2377 C CA . MET A 1 293 ? 3.029 6.709 19.091 1.00 96.25 293 MET A CA 1
ATOM 2378 C C . MET A 1 293 ? 4.307 5.920 19.373 1.00 96.25 293 MET A C 1
ATOM 2380 O O . MET A 1 293 ? 4.461 4.829 18.827 1.00 96.25 293 MET A O 1
ATOM 2384 N N . GLU A 1 294 ? 5.176 6.443 20.239 1.00 95.69 294 GLU A N 1
ATOM 2385 C CA . GLU A 1 294 ? 6.437 5.801 20.621 1.00 95.69 294 GLU A CA 1
ATOM 2386 C C . GLU A 1 294 ? 6.193 4.401 21.197 1.00 95.69 294 GLU A C 1
ATOM 2388 O O . GLU A 1 294 ? 6.767 3.427 20.716 1.00 95.69 294 GLU A O 1
ATOM 2393 N N . GLU A 1 295 ? 5.247 4.260 22.125 1.00 96.31 295 GLU A N 1
ATOM 2394 C CA . GLU A 1 295 ? 4.911 2.977 22.753 1.00 96.31 295 GLU A CA 1
ATOM 2395 C C . GLU A 1 295 ? 4.328 1.945 21.769 1.00 96.31 295 GLU A C 1
ATOM 2397 O O . GLU A 1 295 ? 4.625 0.744 21.840 1.00 96.31 295 GLU A O 1
ATOM 2402 N N . MET A 1 296 ? 3.492 2.387 20.822 1.00 97.50 296 MET A N 1
ATOM 2403 C CA . MET A 1 296 ? 2.958 1.512 19.771 1.00 97.50 296 MET A CA 1
ATOM 2404 C C . MET A 1 296 ? 4.053 1.041 18.810 1.00 97.50 296 MET A C 1
ATOM 2406 O O . MET A 1 296 ? 4.034 -0.118 18.385 1.00 97.50 296 MET A O 1
ATOM 2410 N N . LEU A 1 297 ? 4.992 1.923 18.464 1.00 96.06 297 LEU A N 1
ATOM 2411 C CA . LEU A 1 297 ? 6.114 1.605 17.585 1.00 96.06 297 LEU A CA 1
ATOM 2412 C C . LEU A 1 297 ? 7.129 0.695 18.276 1.00 96.06 297 LEU A C 1
ATOM 2414 O O . LEU A 1 297 ? 7.533 -0.298 17.679 1.00 96.06 297 LEU A O 1
ATOM 2418 N N . GLU A 1 298 ? 7.452 0.945 19.543 1.00 95.38 298 GLU A N 1
ATOM 2419 C CA . GLU A 1 298 ? 8.304 0.068 20.350 1.00 95.38 298 GLU A CA 1
ATOM 2420 C C . GLU A 1 298 ? 7.674 -1.327 20.494 1.00 95.38 298 GLU A C 1
ATOM 2422 O O . GLU A 1 298 ? 8.346 -2.354 20.364 1.00 95.38 298 GLU A O 1
ATOM 2427 N N . SER A 1 299 ? 6.354 -1.397 20.694 1.00 95.44 299 SER A N 1
ATOM 2428 C CA . SER A 1 299 ? 5.637 -2.676 20.732 1.00 95.44 299 SER A CA 1
ATOM 2429 C C . SER A 1 299 ? 5.706 -3.424 19.400 1.00 95.44 299 SER A C 1
ATOM 2431 O O . SER A 1 299 ? 5.808 -4.654 19.403 1.00 95.44 299 SER A O 1
ATOM 2433 N N . TYR A 1 300 ? 5.660 -2.694 18.282 1.00 94.94 300 TYR A N 1
ATOM 2434 C CA . TYR A 1 300 ? 5.832 -3.228 16.933 1.00 94.94 300 TYR A CA 1
ATOM 2435 C C . TYR A 1 300 ? 7.265 -3.710 16.666 1.00 94.94 300 TYR A C 1
ATOM 2437 O O . TYR A 1 300 ? 7.437 -4.783 16.091 1.00 94.94 300 TYR A O 1
ATOM 2445 N N . GLU A 1 301 ? 8.286 -2.973 17.099 1.00 93.38 301 GLU A N 1
ATOM 2446 C CA . GLU A 1 301 ? 9.695 -3.361 16.952 1.00 93.38 301 GLU A CA 1
ATOM 2447 C C . GLU A 1 301 ? 10.028 -4.611 17.775 1.00 93.38 301 GLU A C 1
ATOM 2449 O O . GLU A 1 301 ? 10.728 -5.503 17.300 1.00 93.38 301 GLU A O 1
ATOM 2454 N N . ASN A 1 302 ? 9.430 -4.732 18.962 1.00 93.69 302 ASN A N 1
ATOM 2455 C CA . ASN A 1 302 ? 9.574 -5.883 19.855 1.00 93.69 302 ASN A CA 1
ATOM 2456 C C . ASN A 1 302 ? 8.568 -7.017 19.578 1.00 93.69 302 ASN A C 1
ATOM 2458 O O . ASN A 1 302 ? 8.343 -7.878 20.434 1.00 93.69 302 ASN A O 1
ATOM 2462 N N . LYS A 1 303 ? 7.912 -7.022 18.412 1.00 92.69 303 LYS A N 1
ATOM 2463 C CA . LYS A 1 303 ? 6.910 -8.041 18.079 1.00 92.69 303 LYS A CA 1
ATOM 2464 C C . LYS A 1 303 ? 7.537 -9.422 17.901 1.00 92.69 303 LYS A C 1
ATOM 2466 O O . LYS A 1 303 ? 8.658 -9.574 17.415 1.00 92.69 303 LYS A O 1
ATOM 2471 N N . THR A 1 304 ? 6.765 -10.463 18.193 1.00 89.38 304 THR A N 1
ATOM 2472 C CA . THR A 1 304 ? 7.214 -11.838 17.925 1.00 89.38 304 THR A CA 1
ATOM 2473 C C . THR A 1 304 ? 7.097 -12.197 16.437 1.00 89.38 304 THR A C 1
ATOM 2475 O O . THR A 1 304 ? 6.421 -11.524 15.653 1.00 89.38 304 THR A O 1
ATOM 2478 N N . ALA A 1 305 ? 7.737 -13.294 16.019 1.00 84.94 305 ALA A N 1
ATOM 2479 C CA . ALA A 1 305 ? 7.643 -13.781 14.639 1.00 84.94 305 ALA A CA 1
ATOM 2480 C C . ALA A 1 305 ? 6.221 -14.232 14.247 1.00 84.94 305 ALA A C 1
ATOM 2482 O O . ALA A 1 305 ? 5.868 -14.181 13.072 1.00 84.94 305 ALA A O 1
ATOM 2483 N N . GLN A 1 306 ? 5.413 -14.666 15.221 1.00 86.75 306 GLN A N 1
ATOM 2484 C CA . GLN A 1 306 ? 4.030 -15.108 15.008 1.00 86.75 306 GLN A CA 1
ATOM 2485 C C . GLN A 1 306 ? 3.022 -13.950 15.072 1.00 86.75 306 GLN A C 1
ATOM 2487 O O . GLN A 1 306 ? 1.930 -14.071 14.526 1.00 86.75 306 GLN A O 1
ATOM 2492 N N . GLU A 1 307 ? 3.386 -12.837 15.715 1.00 88.25 307 GLU A N 1
ATOM 2493 C CA . GLU A 1 307 ? 2.525 -11.668 15.900 1.00 88.25 307 GLU A CA 1
ATOM 2494 C C . GLU A 1 307 ? 2.499 -10.798 14.633 1.00 88.25 307 GLU A C 1
ATOM 2496 O O . GLU A 1 307 ? 3.534 -10.407 14.059 1.00 88.25 307 GLU A O 1
ATOM 2501 N N . SER A 1 308 ? 1.286 -10.467 14.193 1.00 91.12 308 SER A N 1
ATOM 2502 C CA . SER A 1 308 ? 1.085 -9.509 13.113 1.00 91.12 308 SER A CA 1
ATOM 2503 C C . SER A 1 308 ? 1.458 -8.096 13.568 1.00 91.12 308 SER A C 1
ATOM 2505 O O . SER A 1 308 ? 1.361 -7.740 14.742 1.00 91.12 308 SER A O 1
ATOM 2507 N N . TYR A 1 309 ? 1.836 -7.229 12.625 1.00 91.00 309 TYR A N 1
ATOM 2508 C CA . TYR A 1 309 ? 2.151 -5.834 12.952 1.00 91.00 309 TYR A CA 1
ATOM 2509 C C . TYR A 1 309 ? 0.973 -5.097 13.616 1.00 91.00 309 TYR A C 1
ATOM 2511 O O . TYR A 1 309 ? 1.171 -4.183 14.413 1.00 91.00 309 TYR A O 1
ATOM 2519 N N . ARG A 1 310 ? -0.260 -5.495 13.272 1.00 92.81 310 ARG A N 1
ATOM 2520 C CA . ARG A 1 310 ? -1.488 -4.891 13.789 1.00 92.81 310 ARG A CA 1
ATOM 2521 C C . ARG A 1 310 ? -1.744 -5.289 15.238 1.00 92.81 310 ARG A C 1
ATOM 2523 O O . ARG A 1 310 ? -2.134 -4.422 16.014 1.00 92.81 310 ARG A O 1
ATOM 2530 N N . GLU A 1 311 ? -1.503 -6.550 15.592 1.00 94.00 311 GLU A N 1
ATOM 2531 C CA . GLU A 1 311 ? -1.589 -7.044 16.975 1.00 94.00 311 GLU A CA 1
ATOM 2532 C C . GLU A 1 311 ? -0.528 -6.386 17.859 1.00 94.00 311 GLU A C 1
ATOM 2534 O O . GLU A 1 311 ? -0.857 -5.882 18.929 1.00 94.00 311 GLU A O 1
ATOM 2539 N N . ALA A 1 312 ? 0.709 -6.273 17.369 1.00 94.44 312 ALA A N 1
ATOM 2540 C CA . ALA A 1 312 ? 1.790 -5.633 18.113 1.00 94.44 312 ALA A CA 1
ATOM 2541 C C . ALA A 1 312 ? 1.505 -4.149 18.402 1.00 94.44 312 ALA A C 1
ATOM 2543 O O . ALA A 1 312 ? 1.617 -3.695 19.542 1.00 94.44 312 ALA A O 1
ATOM 2544 N N . ALA A 1 313 ? 1.047 -3.398 17.395 1.00 95.19 313 ALA A N 1
ATOM 2545 C CA . ALA A 1 313 ? 0.625 -2.012 17.587 1.00 95.19 313 ALA A CA 1
ATOM 2546 C C . ALA A 1 313 ? -0.616 -1.904 18.496 1.00 95.19 313 ALA A C 1
ATOM 2548 O O . ALA A 1 313 ? -0.727 -0.968 19.287 1.00 95.19 313 ALA A O 1
ATOM 2549 N N . ALA A 1 314 ? -1.556 -2.855 18.407 1.00 95.94 314 ALA A N 1
ATOM 2550 C CA . ALA A 1 314 ? -2.737 -2.892 19.270 1.00 95.94 314 ALA A CA 1
ATOM 2551 C C . ALA A 1 314 ? -2.363 -3.131 20.738 1.00 95.94 314 ALA A C 1
ATOM 2553 O O . ALA A 1 314 ? -2.938 -2.494 21.617 1.00 95.94 314 ALA A O 1
ATOM 2554 N N . ARG A 1 315 ? -1.367 -3.983 21.000 1.00 95.62 315 ARG A N 1
ATOM 2555 C CA . ARG A 1 315 ? -0.821 -4.242 22.336 1.00 95.62 315 ARG A CA 1
ATOM 2556 C C . ARG A 1 315 ? -0.227 -2.979 22.964 1.00 95.62 315 ARG A C 1
ATOM 2558 O O . ARG A 1 315 ? -0.595 -2.654 24.090 1.00 95.62 315 ARG A O 1
ATOM 2565 N N . GLY A 1 316 ? 0.599 -2.232 22.228 1.00 95.62 316 GLY A N 1
ATOM 2566 C CA . GLY A 1 316 ? 1.120 -0.940 22.700 1.00 95.62 316 GLY A CA 1
ATOM 2567 C C . GLY A 1 316 ? 0.009 0.088 22.927 1.00 95.62 316 GLY A C 1
ATOM 2568 O O . GLY A 1 316 ? -0.069 0.716 23.978 1.00 95.62 316 GLY A O 1
ATOM 2569 N N . CYS A 1 317 ? -0.947 0.180 21.996 1.00 96.94 317 CYS A N 1
ATOM 2570 C CA . CYS A 1 317 ? -2.098 1.070 22.145 1.00 96.94 317 CYS A CA 1
ATOM 2571 C C . CYS A 1 317 ? -2.955 0.713 23.369 1.00 96.94 317 CYS A C 1
ATOM 2573 O O . CYS A 1 317 ? -3.510 1.604 24.015 1.00 96.94 317 CYS A O 1
ATOM 2575 N N . ARG A 1 318 ? -3.095 -0.582 23.677 1.00 95.94 318 ARG A N 1
ATOM 2576 C CA . ARG A 1 318 ? -3.835 -1.062 24.843 1.00 95.94 318 ARG A CA 1
ATOM 2577 C C . ARG A 1 318 ? -3.139 -0.657 26.138 1.00 95.94 318 ARG A C 1
ATOM 2579 O O . ARG A 1 318 ? -3.828 -0.195 27.046 1.00 95.94 318 ARG A O 1
ATOM 2586 N N . HIS A 1 319 ? -1.816 -0.799 26.208 1.00 95.44 319 HIS A N 1
ATOM 2587 C CA . HIS A 1 319 ? -1.051 -0.418 27.392 1.00 95.44 319 HIS A CA 1
ATOM 2588 C C . HIS A 1 319 ? -1.144 1.093 27.661 1.00 95.44 319 HIS A C 1
ATOM 2590 O O . HIS A 1 319 ? -1.492 1.481 28.778 1.00 95.44 319 HIS A O 1
ATOM 2596 N N . TYR A 1 320 ? -1.010 1.934 26.629 1.00 96.56 320 TYR A N 1
ATOM 2597 C CA . TYR A 1 320 ? -1.280 3.372 26.733 1.00 96.56 320 TYR A CA 1
ATOM 2598 C C . TYR A 1 320 ? -2.699 3.650 27.247 1.00 96.56 320 TYR A C 1
ATOM 2600 O O . TYR A 1 320 ? -2.906 4.372 28.222 1.00 96.56 320 TYR A O 1
ATOM 2608 N N . LEU A 1 321 ? -3.707 3.043 26.614 1.00 96.50 321 LEU A N 1
ATOM 2609 C CA . LEU A 1 321 ? -5.114 3.294 26.916 1.00 96.50 321 LEU A CA 1
ATOM 2610 C C . LEU A 1 321 ? -5.461 2.978 28.376 1.00 96.50 321 LEU A C 1
ATOM 2612 O O . LEU A 1 321 ? -6.136 3.784 29.014 1.00 96.50 321 LEU A O 1
ATOM 2616 N N . GLU A 1 322 ? -4.986 1.856 28.923 1.00 95.69 322 GLU A N 1
ATOM 2617 C CA . GLU A 1 322 ? -5.251 1.455 30.314 1.00 95.69 322 GLU A CA 1
ATOM 2618 C C . GLU A 1 322 ? -4.707 2.444 31.350 1.00 95.69 322 GLU A C 1
ATOM 2620 O O . GLU A 1 322 ? -5.293 2.583 32.428 1.00 95.69 322 GLU A O 1
ATOM 2625 N N . ARG A 1 323 ? -3.629 3.166 31.021 1.00 95.75 323 ARG A N 1
ATOM 2626 C CA . ARG A 1 323 ? -3.058 4.208 31.887 1.00 95.75 323 ARG A CA 1
ATOM 2627 C C . ARG A 1 323 ? -3.937 5.458 31.955 1.00 95.75 323 ARG A C 1
ATOM 2629 O O . ARG A 1 323 ? -3.910 6.167 32.960 1.00 95.75 323 ARG A O 1
ATOM 2636 N N . HIS A 1 324 ? -4.743 5.717 30.924 1.00 94.56 324 HIS A N 1
ATOM 2637 C CA . HIS A 1 324 ? -5.521 6.954 30.798 1.00 94.56 324 HIS A CA 1
ATOM 2638 C C . HIS A 1 324 ? -7.033 6.780 30.973 1.00 94.56 324 HIS A C 1
ATOM 2640 O O . HIS A 1 324 ? -7.717 7.727 31.367 1.00 94.56 324 HIS A O 1
ATOM 2646 N N . ILE A 1 325 ? -7.589 5.602 30.679 1.00 95.06 325 ILE A N 1
ATOM 2647 C CA . ILE A 1 325 ? -9.029 5.356 30.761 1.00 95.06 325 ILE A CA 1
ATOM 2648 C C . ILE A 1 325 ? -9.339 3.894 31.090 1.00 95.06 325 ILE A C 1
ATOM 2650 O O . ILE A 1 325 ? -8.686 2.964 30.626 1.00 95.06 325 ILE A O 1
ATOM 2654 N N . GLN A 1 326 ? -10.403 3.673 31.867 1.00 94.75 326 GLN A N 1
ATOM 2655 C CA . GLN A 1 326 ? -10.881 2.320 32.139 1.00 94.75 326 GLN A CA 1
ATOM 2656 C C . GLN A 1 326 ? -11.345 1.628 30.842 1.00 94.75 326 GLN A C 1
ATOM 2658 O O . GLN A 1 326 ? -12.199 2.184 30.141 1.00 94.75 326 GLN A O 1
ATOM 2663 N N . PRO A 1 327 ? -10.904 0.385 30.561 1.00 93.94 327 PRO A N 1
ATOM 2664 C CA . PRO A 1 327 ? -11.249 -0.335 29.333 1.00 93.94 327 PRO A CA 1
ATOM 2665 C C . PRO A 1 327 ? -12.750 -0.410 29.032 1.00 93.94 327 PRO A C 1
ATOM 2667 O O . PRO A 1 327 ? -13.166 -0.199 27.897 1.00 93.94 327 PRO A O 1
ATOM 2670 N N . LYS A 1 328 ? -13.594 -0.638 30.047 1.00 93.06 328 LYS A N 1
ATOM 2671 C CA . LYS A 1 328 ? -15.058 -0.689 29.870 1.00 93.06 328 LYS A CA 1
ATOM 2672 C C . LYS A 1 328 ? -15.636 0.643 29.385 1.00 93.06 328 LYS A C 1
ATOM 2674 O O . LYS A 1 328 ? -16.502 0.645 28.515 1.00 93.06 328 LYS A O 1
ATOM 2679 N N . LEU A 1 329 ? -15.147 1.762 29.923 1.00 93.69 329 LEU A N 1
ATOM 2680 C CA . LEU A 1 329 ? -15.562 3.098 29.492 1.00 93.69 329 LEU A CA 1
ATOM 2681 C C . LEU A 1 329 ? -15.029 3.401 28.086 1.00 93.69 329 LEU A C 1
ATOM 2683 O O . LEU A 1 329 ? -15.756 3.942 27.258 1.00 93.69 329 LEU A O 1
ATOM 2687 N N . ALA A 1 330 ? -13.801 2.977 27.780 1.00 94.56 330 ALA A N 1
ATOM 2688 C CA . ALA A 1 330 ? -13.230 3.112 26.445 1.00 94.56 330 ALA A CA 1
ATOM 2689 C C . ALA A 1 330 ? -14.033 2.349 25.380 1.00 94.56 330 ALA A C 1
ATOM 2691 O O . ALA A 1 330 ? -14.241 2.884 24.291 1.00 94.56 330 ALA A O 1
ATOM 2692 N N . VAL A 1 331 ? -14.548 1.152 25.699 1.00 94.56 331 VAL A N 1
ATOM 2693 C CA . VAL A 1 331 ? -15.446 0.403 24.802 1.00 94.56 331 VAL A CA 1
ATOM 2694 C C . VAL A 1 331 ? -16.705 1.212 24.493 1.00 94.56 331 VAL A C 1
ATOM 2696 O O . VAL A 1 331 ? -17.073 1.341 23.326 1.00 94.56 331 VAL A O 1
ATOM 2699 N N . GLN A 1 332 ? -17.338 1.803 25.509 1.00 93.94 332 GLN A N 1
ATOM 2700 C CA . GLN A 1 332 ? -18.521 2.646 25.314 1.00 93.94 332 GLN A CA 1
ATOM 2701 C C . GLN A 1 332 ? -18.196 3.863 24.439 1.00 93.94 332 GLN A C 1
ATOM 2703 O O . GLN A 1 332 ? -18.900 4.128 23.466 1.00 93.94 332 GLN A O 1
ATOM 2708 N N . CYS A 1 333 ? -17.098 4.567 24.723 1.00 94.31 333 CYS A N 1
ATOM 2709 C CA . CYS A 1 333 ? -16.664 5.715 23.930 1.00 94.31 333 CYS A CA 1
ATOM 2710 C C . CYS A 1 333 ? -16.383 5.338 22.467 1.00 94.31 333 CYS A C 1
ATOM 2712 O O . CYS A 1 333 ? -16.898 5.979 21.554 1.00 94.31 333 CYS A O 1
ATOM 2714 N N . ALA A 1 334 ? -15.616 4.276 22.217 1.00 94.44 334 ALA A N 1
ATOM 2715 C CA . ALA A 1 334 ? -15.284 3.837 20.863 1.00 94.44 334 ALA A CA 1
ATOM 2716 C C . ALA A 1 334 ? -16.511 3.312 20.091 1.00 94.44 334 ALA A C 1
ATOM 2718 O O . ALA A 1 334 ? -16.620 3.551 18.883 1.00 94.44 334 ALA A O 1
ATOM 2719 N N . ALA A 1 335 ? -17.462 2.660 20.774 1.00 93.06 335 ALA A N 1
ATOM 2720 C CA . ALA A 1 335 ? -18.756 2.296 20.199 1.00 93.06 335 ALA A CA 1
ATOM 2721 C C . ALA A 1 335 ? -19.574 3.544 19.826 1.00 93.06 335 ALA A C 1
ATOM 2723 O O . ALA A 1 335 ? -20.090 3.624 18.712 1.00 93.06 335 ALA A O 1
ATOM 2724 N N . ALA A 1 336 ? -19.623 4.558 20.699 1.00 93.12 336 ALA A N 1
ATOM 2725 C CA . ALA A 1 336 ? -20.340 5.809 20.442 1.00 93.12 336 ALA A CA 1
ATOM 2726 C C . ALA A 1 336 ? -19.761 6.573 19.240 1.00 93.12 336 ALA A C 1
ATOM 2728 O O . ALA A 1 336 ? -20.518 7.128 18.446 1.00 93.12 336 ALA A O 1
ATOM 2729 N N . LEU A 1 337 ? -18.435 6.527 19.066 1.00 93.25 337 LEU A N 1
ATOM 2730 C CA . LEU A 1 337 ? -17.711 7.083 17.915 1.00 93.25 337 LEU A CA 1
ATOM 2731 C C . LEU A 1 337 ? -17.877 6.254 16.621 1.00 93.25 337 LEU A C 1
ATOM 2733 O O . LEU A 1 337 ? -17.348 6.629 15.573 1.00 93.25 337 LEU A O 1
ATOM 2737 N N . GLY A 1 338 ? -18.559 5.104 16.672 1.00 91.38 338 GLY A N 1
ATOM 2738 C CA . GLY A 1 338 ? -18.748 4.210 15.525 1.00 91.38 338 GLY A CA 1
ATOM 2739 C C . GLY A 1 338 ? -17.470 3.490 15.075 1.00 91.38 338 GLY A C 1
ATOM 2740 O O . GLY A 1 338 ? -17.401 2.975 13.959 1.00 91.38 338 GLY A O 1
ATOM 2741 N N . LYS A 1 339 ? -16.433 3.434 15.919 1.00 92.56 339 LYS A N 1
ATOM 2742 C CA . LYS A 1 339 ? -15.110 2.879 15.586 1.00 92.56 339 LYS A CA 1
ATOM 2743 C C . LYS A 1 339 ? -14.975 1.425 16.040 1.00 92.56 339 LYS A C 1
ATOM 2745 O O . LYS A 1 339 ? -14.032 1.059 16.732 1.00 92.56 339 LYS A O 1
ATOM 2750 N N . ARG A 1 340 ? -15.896 0.558 15.608 1.00 88.81 340 ARG A N 1
ATOM 2751 C CA . ARG A 1 340 ? -15.927 -0.857 16.038 1.00 88.81 340 ARG A CA 1
ATOM 2752 C C . ARG A 1 340 ? -14.678 -1.656 15.665 1.00 88.81 340 ARG A C 1
ATOM 2754 O O . ARG A 1 340 ? -14.297 -2.540 16.414 1.00 88.81 340 ARG A O 1
ATOM 2761 N N . GLY A 1 341 ? -14.008 -1.327 14.558 1.00 89.88 341 GLY A N 1
ATOM 2762 C CA . GLY A 1 341 ? -12.738 -1.973 14.199 1.00 89.88 341 GLY A CA 1
ATOM 2763 C C . GLY A 1 341 ? -11.675 -1.844 15.297 1.00 89.88 341 GLY A C 1
ATOM 2764 O O . GLY A 1 341 ? -10.986 -2.809 15.590 1.00 89.88 341 GLY A O 1
ATOM 2765 N N . PHE A 1 342 ? -11.619 -0.692 15.974 1.00 93.94 342 PHE A N 1
ATOM 2766 C CA . PHE A 1 342 ? -10.710 -0.475 17.102 1.00 93.94 342 PHE A CA 1
ATOM 2767 C C . PHE A 1 342 ? -11.059 -1.348 18.313 1.00 93.94 342 PHE A C 1
ATOM 2769 O O . PHE A 1 342 ? -10.164 -1.843 18.989 1.00 93.94 342 PHE A O 1
ATOM 2776 N N . LEU A 1 343 ? -12.355 -1.569 18.569 1.00 93.38 343 LEU A N 1
ATOM 2777 C CA . LEU A 1 343 ? -12.813 -2.426 19.665 1.00 93.38 343 LEU A CA 1
ATOM 2778 C C . LEU A 1 343 ? -12.276 -3.850 19.520 1.00 93.38 343 LEU A C 1
ATOM 2780 O O . LEU A 1 343 ? -11.775 -4.417 20.485 1.00 93.38 343 LEU A O 1
ATOM 2784 N N . TRP A 1 344 ? -12.376 -4.402 18.311 1.00 91.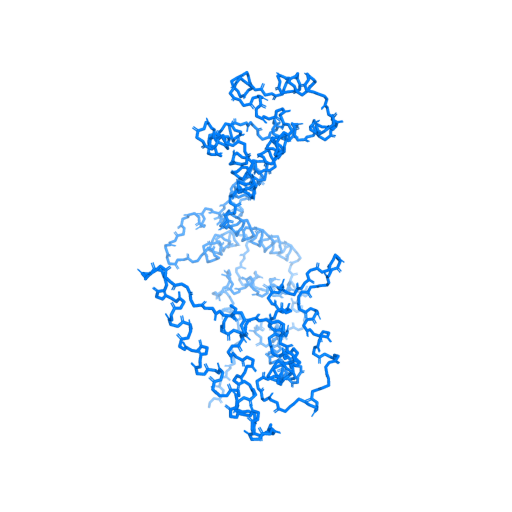19 344 TRP A N 1
ATOM 2785 C CA . TRP A 1 344 ? -11.942 -5.766 18.016 1.00 91.19 344 TRP A CA 1
ATOM 2786 C C . TRP A 1 344 ? -10.424 -5.916 18.004 1.00 91.19 344 TRP A C 1
ATOM 2788 O O . TRP A 1 344 ? -9.926 -6.972 18.373 1.00 91.19 344 TRP A O 1
ATOM 2798 N N . ASP A 1 345 ? -9.706 -4.861 17.621 1.00 92.81 345 ASP A N 1
ATOM 2799 C CA . ASP A 1 345 ? -8.246 -4.871 17.592 1.00 92.81 345 ASP A CA 1
ATOM 2800 C C . ASP A 1 345 ? -7.632 -4.710 18.991 1.00 92.81 345 ASP A C 1
ATOM 2802 O O . ASP A 1 345 ? -6.721 -5.447 19.351 1.00 92.81 345 ASP A O 1
ATOM 2806 N N . VAL A 1 346 ? -8.102 -3.728 19.771 1.00 95.19 346 VAL A N 1
ATOM 2807 C CA . VAL A 1 346 ? -7.407 -3.236 20.979 1.00 95.19 346 VAL A CA 1
ATOM 2808 C C . VAL A 1 346 ? -8.130 -3.616 22.274 1.00 95.19 346 VAL A C 1
ATOM 2810 O O . VAL A 1 346 ? -7.502 -3.757 23.320 1.00 95.19 346 VAL A O 1
ATOM 2813 N N . LEU A 1 347 ? -9.458 -3.766 22.244 1.00 94.12 347 LEU A N 1
ATOM 2814 C CA . LEU A 1 347 ? -10.296 -3.893 23.446 1.00 94.12 347 LEU A CA 1
ATOM 2815 C C . LEU A 1 347 ? -11.099 -5.201 23.494 1.00 94.12 347 LEU A C 1
ATOM 2817 O O . LEU A 1 347 ? -12.130 -5.254 24.165 1.00 94.12 347 LEU A O 1
ATOM 2821 N N . LEU A 1 348 ? -10.662 -6.248 22.788 1.00 90.94 348 LEU A N 1
ATOM 2822 C CA . LEU A 1 348 ? -11.430 -7.486 22.607 1.00 90.94 348 LEU A CA 1
ATOM 2823 C C . LEU A 1 348 ? -11.891 -8.110 23.939 1.00 90.94 348 LEU A C 1
ATOM 2825 O O . LEU A 1 348 ? -13.045 -8.513 24.082 1.00 90.94 348 LEU A O 1
ATOM 2829 N N . ASP A 1 349 ? -11.011 -8.131 24.936 1.00 90.44 349 ASP A N 1
ATOM 2830 C CA . ASP A 1 349 ? -11.277 -8.606 26.296 1.00 90.44 349 ASP A CA 1
ATOM 2831 C C . ASP A 1 349 ? -12.381 -7.792 27.005 1.00 90.44 349 ASP A C 1
ATOM 2833 O O . ASP A 1 349 ? -13.321 -8.342 27.585 1.00 90.44 349 ASP A O 1
ATOM 2837 N N . ALA A 1 350 ? -12.308 -6.463 26.914 1.00 89.69 350 ALA A N 1
ATOM 2838 C CA . ALA A 1 350 ? -13.256 -5.540 27.526 1.00 89.69 350 ALA A CA 1
ATOM 2839 C C . ALA A 1 350 ? -14.608 -5.539 26.796 1.00 89.69 350 ALA A C 1
ATOM 2841 O O . ALA A 1 350 ? -15.660 -5.333 27.413 1.00 89.69 350 ALA A O 1
ATOM 2842 N N . VAL A 1 351 ? -14.597 -5.816 25.491 1.00 90.19 351 VAL A N 1
ATOM 2843 C CA . VAL A 1 351 ? -15.808 -6.035 24.700 1.00 90.19 351 VAL A CA 1
ATOM 2844 C C . VAL A 1 351 ? -16.549 -7.264 25.206 1.00 90.19 351 VAL A C 1
ATOM 2846 O O . VAL A 1 351 ? -17.738 -7.160 25.484 1.00 90.19 351 VAL A O 1
ATOM 2849 N N . LEU A 1 352 ? -15.871 -8.393 25.438 1.00 87.19 352 LEU A N 1
ATOM 2850 C CA . LEU A 1 352 ? -16.518 -9.594 25.988 1.00 87.19 352 LEU A CA 1
ATOM 2851 C C . LEU A 1 352 ? -17.178 -9.336 27.351 1.00 87.19 352 LEU A C 1
ATOM 2853 O O . LEU A 1 352 ? -18.245 -9.877 27.641 1.00 87.19 352 LEU A O 1
ATOM 2857 N N . ALA A 1 353 ? -16.584 -8.471 28.176 1.00 87.31 353 ALA A N 1
ATOM 2858 C CA . ALA A 1 353 ? -17.146 -8.096 29.472 1.00 87.31 353 ALA A CA 1
ATOM 2859 C C . ALA A 1 353 ? -18.385 -7.182 29.381 1.00 87.31 353 ALA A C 1
ATOM 2861 O O . ALA A 1 353 ? -19.146 -7.092 30.344 1.00 87.31 353 ALA A O 1
ATOM 2862 N N . THR A 1 354 ? -18.572 -6.479 28.262 1.00 86.00 354 THR A N 1
ATOM 2863 C CA . THR A 1 354 ? -19.690 -5.544 28.028 1.00 86.00 354 THR A CA 1
ATOM 2864 C C . THR A 1 354 ? -20.709 -6.069 27.015 1.00 86.00 354 THR A C 1
ATOM 2866 O O . THR A 1 354 ? -21.803 -5.504 26.888 1.00 86.00 354 THR A O 1
ATOM 2869 N N . ALA A 1 355 ? -20.373 -7.166 26.337 1.00 87.12 355 ALA A N 1
ATOM 2870 C CA . ALA A 1 355 ? -21.207 -7.848 25.370 1.00 87.12 355 ALA A CA 1
ATOM 2871 C C . ALA A 1 355 ? -22.536 -8.274 25.991 1.00 87.12 355 ALA A C 1
ATOM 2873 O O . ALA A 1 355 ? -22.624 -8.692 27.152 1.00 87.12 355 ALA A O 1
ATOM 2874 N N . ARG A 1 356 ? -23.592 -8.169 25.192 1.00 83.94 356 ARG A N 1
ATOM 2875 C CA . ARG A 1 356 ? -24.904 -8.668 25.569 1.00 83.94 356 ARG A CA 1
ATOM 2876 C C . ARG A 1 356 ? -24.859 -10.196 25.591 1.00 83.94 356 ARG A C 1
ATOM 2878 O O . ARG A 1 356 ? -24.565 -10.831 24.584 1.00 83.94 356 ARG A O 1
ATOM 2885 N N . LYS A 1 357 ? -25.163 -10.787 26.744 1.00 81.12 357 LYS A N 1
ATOM 2886 C CA . LYS A 1 357 ? -25.375 -12.231 26.863 1.00 81.12 357 LYS A CA 1
ATOM 2887 C C . LYS A 1 357 ? -26.844 -12.499 26.563 1.00 81.12 357 LYS A C 1
ATOM 2889 O O . LYS A 1 357 ? -27.704 -12.076 27.330 1.00 81.12 357 LYS A O 1
ATOM 2894 N N . GLU A 1 358 ? -27.140 -13.144 25.442 1.00 67.50 358 GLU A N 1
ATOM 2895 C CA . GLU A 1 358 ? -28.455 -13.759 25.277 1.00 67.50 358 GLU A CA 1
ATOM 2896 C C . GLU A 1 358 ? -28.508 -14.980 26.192 1.00 67.50 358 GLU A C 1
ATOM 2898 O O . GLU A 1 358 ? -27.725 -15.919 26.044 1.00 67.50 358 GLU A O 1
ATOM 2903 N N . GLU A 1 359 ? -29.404 -14.954 27.177 1.00 57.25 359 GLU A N 1
ATOM 2904 C CA . GLU A 1 359 ? -29.798 -16.178 27.862 1.00 57.25 359 GLU A CA 1
ATOM 2905 C C . GLU A 1 359 ? -30.451 -17.080 26.814 1.00 57.25 359 GLU A C 1
ATOM 2907 O O . GLU A 1 359 ? -31.569 -16.815 26.364 1.00 57.25 359 GLU A O 1
ATOM 2912 N N . ARG A 1 360 ? -29.746 -18.137 26.397 1.00 49.88 360 ARG A N 1
ATOM 2913 C CA . ARG A 1 360 ? -30.400 -19.260 25.730 1.00 49.88 360 ARG A CA 1
ATOM 2914 C C . ARG A 1 360 ? -31.411 -19.821 26.720 1.00 49.88 360 ARG A C 1
ATOM 2916 O O . ARG A 1 360 ? -31.036 -20.445 27.710 1.00 49.88 360 ARG A O 1
ATOM 2923 N N . ARG A 1 361 ? -32.686 -19.525 26.483 1.00 48.84 361 ARG A N 1
ATOM 2924 C CA . ARG A 1 361 ? -33.792 -20.273 27.074 1.00 48.84 361 ARG A CA 1
ATOM 2925 C C . ARG A 1 361 ? -33.845 -21.611 26.346 1.00 48.84 361 ARG A C 1
ATOM 2927 O O . ARG A 1 361 ? -34.563 -21.724 25.356 1.00 48.84 361 ARG A O 1
ATOM 2934 N N . ASP A 1 362 ? -33.011 -22.541 26.796 1.00 45.59 362 ASP A N 1
ATOM 2935 C CA . ASP A 1 362 ? -33.155 -23.964 26.482 1.00 45.59 362 ASP A CA 1
ATOM 2936 C C . ASP A 1 362 ? -34.235 -24.584 27.381 1.00 45.59 362 ASP A C 1
ATOM 2938 O O . ASP A 1 362 ? -34.265 -24.248 28.593 1.00 45.59 362 ASP A O 1
#

Secondary structure (DSSP, 8-state):
-HHHHHHHHHHHHT-TTS-HHHHHHHHHHHHHHHHHHHHHHHHHHH------HHHHS--SS---HHHHHHHHHTT-S---TTPPPHHHHHHHHHHHS-STT---HHHHHHHHHHHHHHHS----PPPPPHHHHBSGGGSTTTTTTS-HHHHHHHHHHHHHHHHHHHHHHHHHSPP---TTHHHHHHHHHHHT-TTTS-HHHHHHHHHTS-HHHHHHHHHHHHHTTTTTS-HHHHHHHHHHHS-HHHHHHHHHHHH--GGGTTHHHHHHHHHHHHHHHHHHHH-SS-TT--HHHHHHHHHHHT--SSS-HHHHHHHHHHHHHHHHS-HHHHHHHHHHTT-HHHHHHH-HHHHHHHB-------

Foldseek 3Di:
DLVVLLVVLVLQLPQPPHDPVSNVVSVVLNVVSVVLVVVCVCCVVVVDHDDCPVRPDDDPDDDQQLVVLVCLLVVVPDDDPPDDHSVVVSVVSLVVDDLVPPRGPSNCVSNVVVVCVVPPPPPDDPDDAVCQWFPLVVPVCSLVPFDPVLLVVLVVLVVLLVVLVVLQCLLPDDDPAQPCQVVVCVLCVLVVNCVPDPSVNVLVQLLPDDLVLLVVLLVVCVVVVQVPDDLVVQLVSCPVRDDPVCCVRCVVQCSDPRSHSVCSSVSSSVSSNVVVVSVVSNPQDDPPDDPLSVQLSVQLVPDDPPDDNLLSSLASSLVVDVVPDDLLSSLSSCVSVVNVVNCVRNNVVSSVVGTDDDPPPD

Radius of gyration: 32.06 Å; chains: 1; bounding box: 69×57×76 Å

Organism: NCBI:txid2838418

Sequence (362 aa):
QISNAALARSVIAYNENSQAEERQQAREEVETLAILTGLEIDSAKSGVKPDLSPYLGKSRKGKNLFLTYKYLVEGKAEKRKGAWSPAKQARDFLRSTDWEQVDANLERLPYLAWQLEEHTPKLREPSQPDEALFSFAQDPQWKEKLPQASLKLVEGIILEYQRCLGRIRVSMAPVREQLHRTDVERILYARGQEELVTAEELYASFSALEPEQVTALLEQIREQEWHFLPPRERENFLREHLSGDIVDAYGELLCDFRAGGYRILGDLLLDVERENRLETSRQLHRAGDSEQMEEMLESYENKTAQESYREAAARGCRHYLERHIQPKLAVQCAAALGKRGFLWDVLLDAVLATARKEERRD

pLDDT: mean 87.36, std 9.73, range [39.97, 97.5]